Protein AF-A0A7G4RLN4-F1 (afdb_monomer_lite)

Foldseek 3Di:
DDDDPVNLLVVLLVLLVVADFDDDDPVVQVVQLVVVLVVQLVLLLCLLVVLVVVLVVVVLQVPPVPVVVVLVVVLVVVLVVLVVPDDQQDLVNLCVVCVPDDPVRSVVVSVVVVVVVVVVSV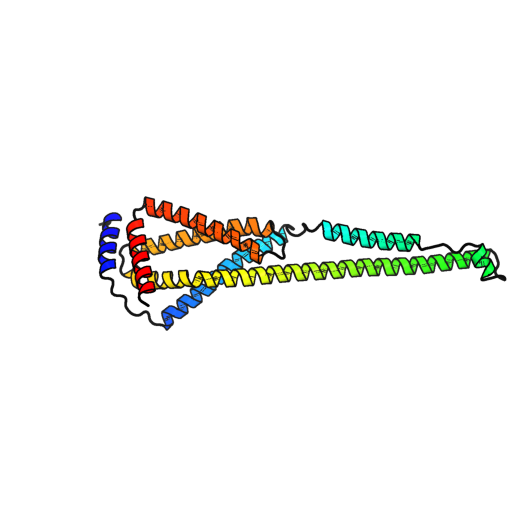VVSVVSVVVVVVVVVVVVVVLQVLLSVLSNVLSNVVSVVCSVVSSVLSSLLPRSLVSGPCSVVVNVVVVVLVVQLSVQLSVQSNVQCSVDHSNCSNVSSVVSNVRSVVVSVVVSVVVCVVSVCVVVVVSSVVVVVVVVVVD

Secondary structure (DSSP, 8-state):
----HHHHHHHHHHHHTT---PPPPHHHHHHHHHHHHHHHHHHHHHHHHHHHHHHHHTTTT---HHHHHHHHHHHHHHHHHHHHT-PPPPHHHHHHH-TT--HHHHHHHHHHHHHHHHHHHHHHHHHHHHHHHHHHHHHHHHHHHHHHHHHHHHHHHHHHHHHHHHHHHHHIIIIIGGG-TTHHHHHHHHHHHHHHHHHHHHHHHHHHGGGS-GGGHHHHHHHHHHHHHHHHHHHHHHHHHHHTTHHHHHHHHHHHHHHHHT-

Sequence (263 aa):
MKMDLKSALAIDLNNLKHLDLGIIPAGRYYTRLFLGWILLFLLILTIEAGAVFFADRFDYWDYAPHTDRWEKSNLERANREELARHSTSSFYSLEKQFPDASQEELKLIQESQERKWKRGFLKRKKEREFKYKMLRKEEHRLLGAKALLGVFFSSLLMSLFGLGFIKNYIIFKLQISPKLQTGTYLIKKTKWALTGFFLIFGMCAFLFIPLFEEDVVFFSTIPCLIIAAIATTLGVNMEISRIGVSVLSKAISNFFRKEIESS

Radius of gyration: 34.96 Å; chains: 1; bounding box: 86×35×105 Å

Structure (mmCIF, N/CA/C/O backbone):
data_AF-A0A7G4RLN4-F1
#
_entry.id   AF-A0A7G4RLN4-F1
#
loop_
_atom_site.group_PDB
_atom_site.id
_atom_site.type_symbol
_atom_site.label_atom_id
_atom_site.label_alt_id
_atom_site.label_comp_id
_atom_site.label_asym_id
_atom_site.label_entity_id
_atom_site.label_seq_id
_atom_site.pdbx_PDB_ins_code
_atom_site.Cartn_x
_atom_site.Cartn_y
_atom_site.Cartn_z
_atom_site.occupancy
_atom_site.B_iso_or_equiv
_atom_site.auth_seq_id
_atom_site.auth_comp_id
_atom_site.auth_asym_id
_atom_site.auth_atom_id
_atom_site.pdbx_PDB_model_num
ATOM 1 N N . MET A 1 1 ? -40.309 0.713 29.090 1.00 41.66 1 MET A N 1
ATOM 2 C CA . MET A 1 1 ? -39.788 1.978 29.653 1.00 41.66 1 MET A CA 1
ATOM 3 C C . MET A 1 1 ? -38.451 2.280 28.973 1.00 41.66 1 MET A C 1
ATOM 5 O O . MET A 1 1 ? -37.516 1.516 29.170 1.00 41.66 1 MET A O 1
ATOM 9 N N . LYS A 1 2 ? -38.371 3.272 28.070 1.00 48.34 2 LYS A N 1
ATOM 10 C CA . LYS A 1 2 ? -37.096 3.660 27.430 1.00 48.34 2 LYS A CA 1
ATOM 11 C C . LYS A 1 2 ? -36.325 4.525 28.422 1.00 48.34 2 LYS A C 1
ATOM 13 O O . LYS A 1 2 ? -36.762 5.628 28.724 1.00 48.34 2 LYS A O 1
ATOM 18 N N . MET A 1 3 ? -35.230 3.998 28.954 1.00 64.56 3 MET A N 1
ATOM 19 C CA . MET A 1 3 ? -34.335 4.765 29.814 1.00 64.56 3 MET A CA 1
ATOM 20 C C . MET A 1 3 ? -33.645 5.859 28.988 1.00 64.56 3 MET A C 1
ATOM 22 O O . MET A 1 3 ? -33.195 5.591 27.873 1.00 64.56 3 MET A O 1
ATOM 26 N N . ASP A 1 4 ? -33.592 7.082 29.516 1.00 81.50 4 ASP A N 1
ATOM 27 C CA . ASP A 1 4 ? -32.907 8.205 28.871 1.00 81.50 4 ASP A CA 1
ATOM 28 C C . ASP A 1 4 ? -31.386 7.961 28.835 1.00 81.50 4 ASP A C 1
ATOM 30 O O . ASP A 1 4 ? -30.797 7.472 29.803 1.00 81.50 4 ASP A O 1
ATOM 34 N N . LEU A 1 5 ? -30.736 8.309 27.720 1.00 71.75 5 LEU A N 1
ATOM 35 C CA . LEU A 1 5 ? -29.309 8.066 27.481 1.00 71.75 5 LEU A CA 1
ATOM 36 C C . LEU A 1 5 ? -28.440 8.727 28.559 1.00 71.75 5 LEU A C 1
ATOM 38 O O . LEU A 1 5 ? -27.442 8.155 28.992 1.00 71.75 5 LEU A O 1
ATOM 42 N N . LYS A 1 6 ? -28.849 9.905 29.040 1.00 71.75 6 LYS A N 1
ATOM 43 C CA . LYS A 1 6 ? -28.156 10.625 30.113 1.00 71.75 6 LYS A CA 1
ATOM 44 C C . LYS A 1 6 ? -28.210 9.865 31.444 1.00 71.75 6 LYS A C 1
ATOM 46 O O . LYS A 1 6 ? -27.212 9.811 32.158 1.00 71.75 6 LYS A O 1
ATOM 51 N N . SER A 1 7 ? -29.351 9.243 31.748 1.00 76.62 7 SER A N 1
ATOM 52 C CA . SER A 1 7 ? -29.528 8.399 32.935 1.00 76.62 7 SER A CA 1
ATOM 53 C C . SER A 1 7 ? -28.695 7.116 32.837 1.00 76.62 7 SER A C 1
ATOM 55 O O . SER A 1 7 ? -27.998 6.773 33.790 1.00 76.62 7 SER A O 1
ATOM 57 N N . ALA A 1 8 ? -28.664 6.478 31.661 1.00 74.75 8 ALA A N 1
ATOM 58 C CA . ALA A 1 8 ? -27.825 5.303 31.405 1.00 74.75 8 ALA A CA 1
ATOM 59 C C . ALA A 1 8 ? -26.327 5.604 31.575 1.00 74.75 8 ALA A C 1
ATOM 61 O O . ALA A 1 8 ? -25.611 4.842 32.218 1.00 74.75 8 ALA A O 1
ATOM 62 N N . LEU A 1 9 ? -25.863 6.752 31.067 1.00 72.69 9 LEU A N 1
ATOM 63 C CA . LEU A 1 9 ? -24.472 7.193 31.210 1.00 72.69 9 LEU A CA 1
ATOM 64 C C . LEU A 1 9 ? -24.080 7.463 32.672 1.00 72.69 9 LEU A C 1
ATOM 66 O O . LEU A 1 9 ? -22.958 7.149 33.064 1.00 72.69 9 LEU A O 1
ATOM 70 N N . ALA A 1 10 ? -24.980 8.030 33.482 1.00 73.81 10 ALA A N 1
ATOM 71 C CA . ALA A 1 10 ? -24.713 8.299 34.897 1.00 73.81 10 ALA A CA 1
ATOM 72 C C . ALA A 1 10 ? -24.597 7.006 35.725 1.00 73.81 10 ALA A C 1
ATOM 74 O O . ALA A 1 10 ? -23.707 6.895 36.569 1.00 73.81 10 ALA A O 1
ATOM 75 N N . ILE A 1 11 ? -25.458 6.020 35.448 1.00 78.12 11 ILE A N 1
ATOM 76 C CA . ILE A 1 11 ? -25.404 4.691 36.075 1.00 78.12 11 ILE A CA 1
ATOM 77 C C . ILE A 1 11 ? -24.110 3.972 35.677 1.00 78.12 11 ILE A C 1
ATOM 79 O O . ILE A 1 11 ? -23.395 3.464 36.541 1.00 78.12 11 ILE A O 1
ATOM 83 N N . ASP A 1 12 ? -23.756 4.004 34.393 1.00 75.75 12 ASP A N 1
ATOM 84 C CA . ASP A 1 12 ? -22.519 3.410 33.879 1.00 75.75 12 ASP A CA 1
ATOM 85 C C . ASP A 1 12 ? -21.259 4.051 34.486 1.00 75.75 12 ASP A C 1
ATOM 87 O O . ASP A 1 12 ? -20.312 3.342 34.830 1.00 75.75 12 ASP A O 1
ATOM 91 N N . LEU A 1 13 ? -21.250 5.374 34.693 1.00 70.88 13 LEU A N 1
ATOM 92 C CA . LEU A 1 13 ? -20.149 6.077 35.364 1.00 70.88 13 LEU A CA 1
ATOM 93 C C . LEU A 1 13 ? -19.974 5.616 36.820 1.00 70.88 13 LEU A C 1
ATOM 95 O O . LEU A 1 13 ? -18.847 5.517 37.304 1.00 70.88 13 LEU A O 1
ATOM 99 N N . ASN A 1 14 ? -21.077 5.341 37.521 1.00 74.69 14 ASN A N 1
ATOM 100 C CA . ASN A 1 14 ? -2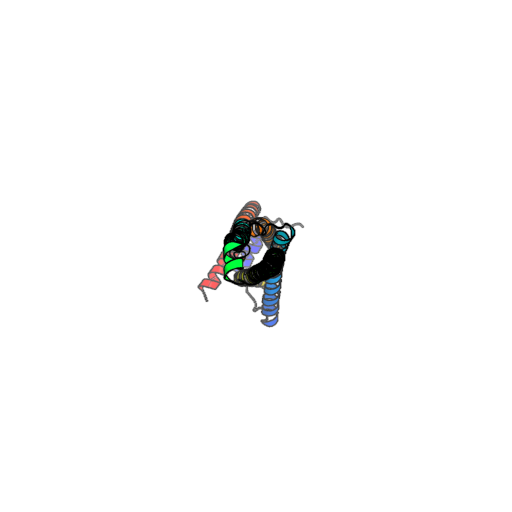1.031 4.840 38.891 1.00 74.69 14 ASN A CA 1
ATOM 101 C C . ASN A 1 14 ? -20.563 3.377 38.940 1.00 74.69 14 ASN A C 1
ATOM 103 O O . ASN A 1 14 ? -19.718 3.027 39.760 1.00 74.69 14 ASN A O 1
ATOM 107 N N . ASN A 1 15 ? -21.032 2.548 38.005 1.00 73.12 15 ASN A N 1
ATOM 108 C CA . ASN A 1 15 ? -20.627 1.146 37.892 1.00 73.12 15 ASN A CA 1
ATOM 109 C C . ASN A 1 15 ? -19.138 0.995 37.540 1.00 73.12 15 ASN A C 1
ATOM 111 O O . ASN A 1 15 ? -18.474 0.101 38.060 1.00 73.12 15 ASN A O 1
ATOM 115 N N . LEU A 1 16 ? -18.584 1.897 36.720 1.00 67.75 16 LEU A N 1
ATOM 116 C CA . LEU A 1 16 ? -17.153 1.922 36.391 1.00 67.75 16 LEU A CA 1
ATOM 117 C C . LEU A 1 16 ? -16.247 2.135 37.613 1.00 67.75 16 LEU A C 1
ATOM 119 O O . LEU A 1 16 ? -15.113 1.666 37.600 1.00 67.75 16 LEU A O 1
ATOM 123 N N . LYS A 1 17 ? -16.721 2.803 38.675 1.00 67.19 17 LYS A N 1
ATOM 124 C CA . LYS A 1 17 ? -15.932 3.017 39.904 1.00 67.19 17 LYS A CA 1
ATOM 125 C C . LYS A 1 17 ? -15.735 1.743 40.727 1.00 67.19 17 LYS A C 1
ATOM 127 O O . LYS A 1 17 ? -14.800 1.681 41.519 1.00 67.19 17 LYS A O 1
ATOM 132 N N . HIS A 1 18 ? -16.603 0.753 40.542 1.00 72.38 18 HIS A N 1
ATOM 133 C CA . HIS A 1 18 ? -16.623 -0.500 41.300 1.00 72.38 18 HIS A CA 1
ATOM 134 C C . HIS A 1 18 ? -16.436 -1.718 40.385 1.00 72.38 18 HIS A C 1
ATOM 136 O O . HIS A 1 18 ? -16.890 -2.818 40.695 1.00 72.38 18 HIS A O 1
ATOM 142 N N . LEU A 1 19 ? -15.819 -1.516 39.217 1.00 67.06 19 LEU A N 1
ATOM 143 C CA . LEU A 1 19 ? -15.719 -2.543 38.193 1.00 67.06 19 LEU A CA 1
ATOM 144 C C . LEU A 1 19 ? -14.691 -3.612 38.599 1.00 67.06 19 LEU A C 1
ATOM 146 O O . LEU A 1 19 ? -13.489 -3.399 38.487 1.00 67.06 19 LEU A O 1
ATOM 150 N N . ASP A 1 20 ? -15.170 -4.772 39.041 1.00 66.75 20 ASP A N 1
ATOM 151 C CA . ASP A 1 20 ? -14.319 -5.940 39.293 1.00 66.75 20 ASP A CA 1
ATOM 152 C C . ASP A 1 20 ? -13.983 -6.645 37.966 1.00 66.75 20 ASP A C 1
ATOM 154 O O . ASP A 1 20 ? -14.886 -7.060 37.234 1.00 66.75 20 ASP A O 1
ATOM 158 N N . LEU A 1 21 ? -12.713 -6.743 37.583 1.00 69.62 21 LEU A N 1
ATOM 159 C CA . LEU A 1 21 ? -12.295 -7.320 36.302 1.00 69.62 21 LEU A CA 1
ATOM 160 C C . LEU A 1 21 ? -11.907 -8.791 36.489 1.00 69.62 21 LEU A C 1
ATOM 162 O O . LEU A 1 21 ? -10.845 -9.113 37.004 1.00 69.62 21 LEU A O 1
ATOM 166 N N . GLY A 1 22 ? -12.753 -9.705 36.010 1.00 71.50 22 GLY A N 1
ATOM 167 C CA . GLY A 1 22 ? -12.432 -11.135 36.012 1.00 71.50 22 GLY A CA 1
ATOM 168 C C . GLY A 1 22 ? -11.364 -11.492 34.973 1.00 71.50 22 GLY A C 1
ATOM 169 O O . GLY A 1 22 ? -11.325 -10.894 33.901 1.00 71.50 22 GLY A O 1
ATOM 170 N N . ILE A 1 23 ? -10.532 -12.500 35.242 1.00 77.69 23 ILE A N 1
ATOM 171 C CA . ILE A 1 23 ? -9.462 -12.942 34.330 1.00 77.69 23 ILE A CA 1
ATOM 172 C C . ILE A 1 23 ? -10.060 -13.484 33.019 1.00 77.69 23 ILE A C 1
ATOM 174 O O . ILE A 1 23 ? -10.887 -14.399 33.026 1.00 77.69 23 ILE A O 1
ATOM 178 N N . ILE A 1 24 ? -9.632 -12.943 31.871 1.00 82.12 24 ILE A N 1
ATOM 179 C CA . ILE A 1 24 ? -10.027 -13.474 30.558 1.00 82.12 24 ILE A CA 1
ATOM 180 C C . ILE A 1 24 ? -9.261 -14.783 30.311 1.00 82.12 24 ILE A C 1
ATOM 182 O O . ILE A 1 24 ? -8.033 -14.780 30.387 1.00 82.12 24 ILE A O 1
ATOM 186 N N . PRO A 1 25 ? -9.931 -15.891 29.938 1.00 86.50 25 PRO A N 1
ATOM 187 C CA . PRO A 1 25 ? -9.241 -17.122 29.570 1.00 86.50 25 PRO A CA 1
ATOM 188 C C . PRO A 1 25 ? -8.234 -16.881 28.439 1.00 86.50 25 PRO A C 1
ATOM 190 O O . PRO A 1 25 ? -8.617 -16.417 27.358 1.00 86.50 25 PRO A O 1
ATOM 193 N N . ALA A 1 26 ? -6.968 -17.242 28.673 1.00 85.31 26 ALA A N 1
ATOM 194 C CA . ALA A 1 26 ? -5.849 -16.941 27.779 1.00 85.31 26 ALA A CA 1
ATOM 195 C C . ALA A 1 26 ? -6.115 -17.376 26.329 1.00 85.31 26 ALA A C 1
ATOM 197 O O . ALA A 1 26 ? -5.963 -16.575 25.409 1.00 85.31 26 ALA A O 1
ATOM 198 N N . GLY A 1 27 ? -6.617 -18.599 26.121 1.00 86.94 27 GLY A N 1
ATOM 199 C CA . GLY A 1 27 ? -6.942 -19.101 24.781 1.00 86.94 27 GLY A CA 1
ATOM 200 C C . GLY A 1 27 ? -7.928 -18.200 24.029 1.00 86.94 27 GLY A C 1
ATOM 201 O O . GLY A 1 27 ? -7.662 -17.787 22.905 1.00 86.94 27 GLY A O 1
ATOM 202 N N . ARG A 1 28 ? -9.035 -17.789 24.665 1.00 86.94 28 ARG A N 1
ATOM 203 C CA . ARG A 1 28 ? -10.025 -16.901 24.023 1.00 86.94 28 ARG A CA 1
ATOM 204 C C . ARG A 1 28 ? -9.467 -15.508 23.738 1.00 86.94 28 ARG A C 1
ATOM 206 O O . ARG A 1 28 ? -9.866 -14.897 22.746 1.00 86.94 28 ARG A O 1
ATOM 213 N N . TYR A 1 29 ? -8.595 -15.004 24.606 1.00 87.56 29 TYR A N 1
ATOM 214 C CA . TYR A 1 29 ? -7.959 -13.703 24.437 1.00 87.56 29 TYR A CA 1
ATOM 215 C C . TYR A 1 29 ? -6.980 -13.708 23.256 1.00 87.56 29 TYR A C 1
ATOM 217 O O . TYR A 1 29 ? -7.175 -12.946 22.307 1.00 87.56 29 TYR A O 1
ATOM 225 N N . TYR A 1 30 ? -5.992 -14.610 23.259 1.00 90.50 30 TYR A N 1
ATOM 226 C CA . TYR A 1 30 ? -4.958 -14.657 22.223 1.00 90.50 30 TYR A CA 1
ATOM 227 C C . TYR A 1 30 ? -5.517 -15.035 20.852 1.00 90.50 30 TYR A C 1
ATOM 229 O O . TYR A 1 30 ? -5.140 -14.409 19.864 1.00 90.50 30 TYR A O 1
ATOM 237 N N . THR A 1 31 ? -6.477 -15.964 20.770 1.00 92.75 31 THR A N 1
ATOM 238 C CA . THR A 1 31 ? -7.125 -16.291 19.489 1.00 92.75 31 THR A CA 1
ATOM 239 C C . THR A 1 31 ? -7.831 -15.074 18.891 1.00 92.75 31 THR A C 1
ATOM 241 O O . THR A 1 31 ? -7.718 -14.825 17.693 1.00 92.75 31 THR A O 1
ATOM 244 N N . ARG A 1 32 ? -8.539 -14.278 19.704 1.00 91.31 32 ARG A N 1
ATOM 245 C CA . ARG A 1 32 ? -9.216 -13.065 19.215 1.00 91.31 32 ARG A CA 1
ATOM 246 C C . ARG A 1 32 ? -8.239 -11.952 18.863 1.00 91.31 32 ARG A C 1
ATOM 248 O O . ARG A 1 32 ? -8.499 -11.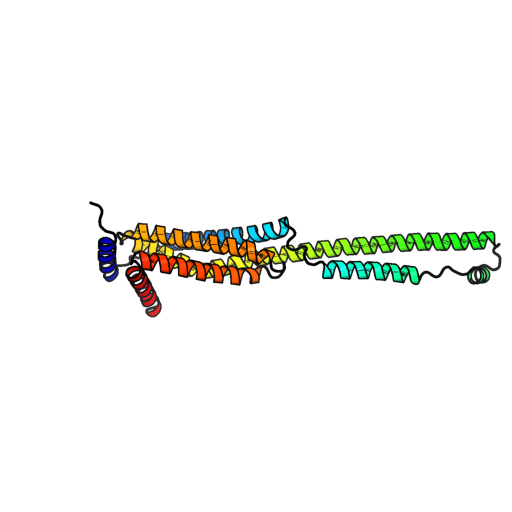230 17.906 1.00 91.31 32 ARG A O 1
ATOM 255 N N . LEU A 1 33 ? -7.151 -11.816 19.618 1.00 92.56 33 LEU A N 1
ATOM 256 C CA . LEU A 1 33 ? -6.102 -10.837 19.343 1.00 92.56 33 LEU A CA 1
ATOM 257 C C . LEU A 1 33 ? -5.419 -11.145 18.010 1.00 92.56 33 LEU A C 1
ATOM 259 O O . LEU A 1 33 ? -5.341 -10.271 17.153 1.00 92.56 33 LEU A O 1
ATOM 263 N N . PHE A 1 34 ? -5.018 -12.400 17.815 1.00 93.81 34 PHE A N 1
ATOM 264 C CA . PHE A 1 34 ? -4.385 -12.865 16.587 1.00 93.81 34 PHE A CA 1
ATOM 265 C C . PHE A 1 34 ? -5.316 -12.739 15.378 1.00 93.81 34 PHE A C 1
ATOM 267 O O . PHE A 1 34 ? -4.931 -12.165 14.364 1.00 93.81 34 PHE A O 1
ATOM 274 N N . LEU A 1 35 ? -6.570 -13.190 15.503 1.00 94.94 35 LEU A N 1
ATOM 275 C CA . LEU A 1 35 ? -7.554 -13.055 14.428 1.00 94.94 35 LEU A CA 1
ATOM 276 C C . LEU A 1 35 ? -7.839 -11.583 14.102 1.00 94.94 35 LEU A C 1
ATOM 278 O O . LEU A 1 35 ? -7.928 -11.218 12.935 1.00 94.94 35 LEU A O 1
ATOM 282 N N . GLY A 1 36 ? -7.964 -10.729 15.122 1.00 93.12 36 GLY A N 1
ATOM 283 C CA . GLY A 1 36 ? -8.154 -9.293 14.937 1.00 93.12 36 GLY A CA 1
ATOM 284 C C . GLY A 1 36 ? -6.971 -8.637 14.226 1.00 93.12 36 GLY A C 1
ATOM 285 O O . GLY A 1 36 ? -7.182 -7.801 13.352 1.00 93.12 36 GLY A O 1
ATOM 286 N N . TRP A 1 37 ? -5.746 -9.046 14.558 1.00 95.31 37 TRP A N 1
ATOM 287 C CA . TRP A 1 37 ? -4.534 -8.557 13.905 1.00 95.31 37 TRP A CA 1
ATOM 288 C C . TRP A 1 37 ? -4.445 -9.009 12.446 1.00 95.31 37 TRP A C 1
ATOM 290 O O . TRP A 1 37 ? -4.213 -8.168 11.585 1.00 95.31 37 TRP A O 1
ATOM 300 N N . ILE A 1 38 ? -4.725 -10.282 12.145 1.00 96.62 38 ILE A N 1
ATOM 301 C CA . ILE A 1 38 ? -4.772 -10.771 10.758 1.00 96.62 38 ILE A CA 1
ATOM 302 C C . ILE A 1 38 ? -5.819 -10.007 9.949 1.00 96.62 38 ILE A C 1
ATOM 304 O O . ILE A 1 38 ? -5.533 -9.575 8.839 1.00 96.62 38 ILE A O 1
ATOM 308 N N . LEU A 1 39 ? -7.025 -9.816 10.490 1.00 95.69 39 LEU A N 1
ATOM 309 C CA . LEU A 1 39 ? -8.075 -9.073 9.790 1.00 95.69 39 LEU A CA 1
ATOM 310 C C . LEU A 1 39 ? -7.674 -7.618 9.542 1.00 95.69 39 LEU A C 1
ATOM 312 O O . LEU A 1 39 ? -7.959 -7.087 8.473 1.00 95.69 39 LEU A O 1
ATOM 316 N N . LEU A 1 40 ? -7.003 -6.985 10.507 1.00 95.06 40 LEU A N 1
ATOM 317 C CA . LEU A 1 40 ? -6.476 -5.635 10.346 1.00 95.06 40 LEU A CA 1
ATOM 318 C C . LEU A 1 40 ? -5.398 -5.584 9.257 1.00 95.06 40 LEU A C 1
ATOM 320 O O . LEU A 1 40 ? -5.463 -4.727 8.381 1.00 95.06 40 LEU A O 1
ATOM 324 N N . PHE A 1 41 ? -4.438 -6.507 9.304 1.00 96.50 41 PHE A N 1
ATOM 325 C CA . PHE A 1 41 ? -3.377 -6.627 8.311 1.00 96.50 41 PHE A CA 1
ATOM 326 C C . PHE A 1 41 ? -3.952 -6.826 6.908 1.00 96.50 41 PHE A C 1
ATOM 328 O O . PHE A 1 41 ? -3.619 -6.067 6.006 1.00 96.50 41 PHE A O 1
ATOM 335 N N . LEU A 1 42 ? -4.869 -7.782 6.739 1.00 97.56 42 LEU A N 1
ATOM 336 C CA . LEU A 1 42 ? -5.517 -8.044 5.456 1.00 97.56 42 LEU A CA 1
ATOM 337 C C . LEU A 1 42 ? -6.316 -6.839 4.962 1.00 97.56 42 LEU A C 1
ATOM 339 O O . LEU A 1 42 ? -6.270 -6.539 3.777 1.00 97.56 42 LEU A O 1
ATOM 343 N N . LEU A 1 43 ? -7.021 -6.129 5.845 1.00 96.38 43 LEU A N 1
ATOM 344 C CA . LEU A 1 43 ? -7.774 -4.940 5.458 1.00 96.38 43 LEU A CA 1
ATOM 345 C C . LEU A 1 43 ? -6.850 -3.845 4.912 1.00 96.38 43 LEU A C 1
ATOM 347 O O . LEU A 1 43 ? -7.095 -3.339 3.819 1.00 96.38 43 LEU A O 1
ATOM 351 N N . ILE A 1 44 ? -5.781 -3.513 5.639 1.00 96.06 44 ILE A N 1
ATOM 352 C CA . ILE A 1 44 ? -4.802 -2.506 5.202 1.00 96.06 44 ILE A CA 1
ATOM 353 C C . ILE A 1 44 ? -4.151 -2.950 3.886 1.00 96.06 44 ILE A C 1
ATOM 355 O O . ILE A 1 44 ? -4.166 -2.193 2.917 1.00 96.06 44 ILE A O 1
ATOM 359 N N . LEU A 1 45 ? -3.727 -4.215 3.814 1.00 96.81 45 LEU A N 1
ATOM 360 C CA . LEU A 1 45 ? -3.134 -4.815 2.622 1.00 96.81 45 LEU A CA 1
ATOM 361 C C . LEU A 1 45 ? -4.057 -4.715 1.407 1.00 96.81 45 LEU A C 1
ATOM 363 O O . LEU A 1 45 ? -3.608 -4.348 0.328 1.00 96.81 45 LEU A O 1
ATOM 367 N N . THR A 1 46 ? -5.350 -5.005 1.565 1.00 97.00 46 THR A N 1
ATOM 368 C CA . THR A 1 46 ? -6.312 -4.909 0.457 1.00 97.00 46 THR A CA 1
ATOM 369 C C . THR A 1 46 ? -6.539 -3.476 -0.015 1.00 97.00 46 THR A C 1
ATOM 371 O O . THR A 1 46 ? -6.716 -3.263 -1.211 1.00 97.00 46 THR A O 1
ATOM 374 N N . ILE A 1 47 ? -6.517 -2.497 0.894 1.00 96.56 47 ILE A N 1
ATOM 375 C CA . ILE A 1 47 ? -6.667 -1.080 0.542 1.00 96.56 47 ILE A CA 1
ATOM 376 C C . ILE A 1 47 ? -5.437 -0.601 -0.233 1.00 96.56 47 ILE A C 1
ATOM 378 O O . ILE A 1 47 ? -5.582 -0.033 -1.313 1.00 96.56 47 ILE A O 1
ATOM 382 N N . GLU A 1 48 ? -4.239 -0.866 0.292 1.00 95.62 48 GLU A N 1
ATOM 383 C CA . GLU A 1 48 ? -2.975 -0.475 -0.338 1.00 95.62 48 GLU A CA 1
ATOM 384 C C . GLU A 1 48 ? -2.782 -1.181 -1.686 1.00 95.62 48 GLU A C 1
ATOM 386 O O . GLU A 1 48 ? -2.534 -0.523 -2.694 1.00 95.62 48 GLU A O 1
ATOM 391 N N . ALA A 1 49 ? -2.990 -2.500 -1.745 1.00 95.38 49 ALA A N 1
ATOM 392 C CA . ALA A 1 49 ? -2.911 -3.258 -2.993 1.00 95.38 49 ALA A CA 1
ATOM 393 C C . ALA A 1 49 ? -3.951 -2.787 -4.020 1.00 95.38 49 ALA A C 1
ATOM 395 O O . ALA A 1 49 ? -3.649 -2.722 -5.209 1.00 95.38 49 ALA A O 1
ATOM 396 N N . GLY A 1 50 ? -5.160 -2.427 -3.576 1.00 95.38 50 GLY A N 1
ATOM 397 C CA . GLY A 1 50 ? -6.191 -1.854 -4.438 1.00 95.38 50 GLY A CA 1
ATOM 398 C C . GLY A 1 50 ? -5.775 -0.511 -5.041 1.00 95.38 50 GLY A C 1
ATOM 399 O O . GLY A 1 50 ? -6.009 -0.284 -6.226 1.00 95.38 50 GLY A O 1
ATOM 400 N N . ALA A 1 51 ? -5.119 0.348 -4.259 1.00 94.31 51 ALA A N 1
ATOM 401 C CA . ALA A 1 51 ? -4.607 1.633 -4.727 1.00 94.31 51 ALA A CA 1
ATOM 402 C C . ALA A 1 51 ? -3.412 1.478 -5.686 1.00 94.31 51 ALA A C 1
ATOM 404 O O . ALA A 1 51 ? -3.361 2.163 -6.703 1.00 94.31 51 ALA A O 1
ATOM 405 N N . VAL A 1 52 ? -2.496 0.542 -5.414 1.00 92.38 52 VAL A N 1
ATOM 406 C CA . VAL A 1 52 ? -1.392 0.180 -6.324 1.00 92.38 52 VAL A CA 1
ATOM 407 C C . VAL A 1 52 ? -1.928 -0.376 -7.643 1.00 92.38 52 VAL A C 1
ATOM 409 O O . VAL A 1 52 ? -1.528 0.069 -8.713 1.00 92.38 52 VAL A O 1
ATOM 412 N N . PHE A 1 53 ? -2.886 -1.303 -7.581 1.00 92.38 53 PHE A N 1
ATOM 413 C CA . PHE A 1 53 ? -3.531 -1.849 -8.775 1.00 92.38 53 PHE A CA 1
ATOM 414 C C . PHE A 1 53 ? -4.271 -0.767 -9.570 1.00 92.38 53 PHE A C 1
ATOM 416 O O . PHE A 1 53 ? -4.266 -0.782 -10.797 1.00 92.38 53 PHE A O 1
ATOM 423 N N . PHE A 1 54 ? -4.899 0.189 -8.882 1.00 92.19 54 PHE A N 1
ATOM 424 C CA . PHE A 1 54 ? -5.503 1.353 -9.520 1.00 92.19 54 PHE A CA 1
ATOM 425 C C . PHE A 1 54 ? -4.447 2.236 -10.204 1.00 92.19 54 PHE A C 1
ATOM 427 O O . PHE A 1 54 ? -4.655 2.631 -11.347 1.00 92.19 54 PHE A O 1
ATOM 434 N N . ALA A 1 55 ? -3.312 2.504 -9.554 1.00 89.88 55 ALA A N 1
ATOM 435 C CA . ALA A 1 55 ? -2.219 3.284 -10.135 1.00 89.88 55 ALA A CA 1
ATOM 436 C C . ALA A 1 55 ? -1.684 2.648 -11.431 1.00 89.88 55 ALA A C 1
ATOM 438 O O . ALA A 1 55 ? -1.611 3.319 -12.461 1.00 89.88 55 ALA A O 1
ATOM 439 N N . ASP A 1 56 ? -1.406 1.342 -11.389 1.00 86.75 56 ASP A N 1
ATOM 440 C CA . ASP A 1 56 ? -0.945 0.543 -12.531 1.00 86.75 56 ASP A CA 1
ATOM 441 C C . ASP A 1 56 ? -1.984 0.513 -13.664 1.00 86.75 56 ASP A C 1
ATOM 443 O O . ASP A 1 56 ? -1.680 0.797 -14.817 1.00 86.75 56 ASP A O 1
ATOM 447 N N . ARG A 1 57 ? -3.261 0.268 -13.340 1.00 88.38 57 ARG A N 1
ATOM 448 C CA . ARG A 1 57 ? -4.332 0.139 -14.342 1.00 88.38 57 ARG A CA 1
ATOM 449 C C . ARG A 1 57 ? -4.574 1.408 -15.166 1.00 88.38 57 ARG A C 1
ATOM 451 O O . ARG A 1 57 ? -5.100 1.301 -16.280 1.00 88.38 57 ARG A O 1
ATOM 458 N N . PHE A 1 58 ? -4.290 2.571 -14.591 1.00 87.06 58 PHE A N 1
ATOM 459 C CA . PHE A 1 58 ? -4.476 3.883 -15.212 1.00 87.06 58 PHE A CA 1
ATOM 460 C C . PHE A 1 58 ? -3.152 4.515 -15.666 1.00 87.06 58 PHE A C 1
ATOM 462 O O . PHE A 1 58 ? -3.139 5.702 -15.989 1.00 87.06 58 PHE A O 1
ATOM 469 N N . ASP A 1 59 ? -2.067 3.733 -15.705 1.00 81.56 59 ASP A N 1
ATOM 470 C CA . ASP A 1 59 ? -0.742 4.155 -16.168 1.00 81.56 59 ASP A CA 1
ATOM 471 C C . ASP A 1 59 ? -0.201 5.392 -15.412 1.00 81.56 59 ASP A C 1
ATOM 473 O O . ASP A 1 59 ? 0.581 6.182 -15.945 1.00 81.56 59 ASP A O 1
ATOM 477 N N . TYR A 1 60 ? -0.586 5.572 -14.138 1.00 81.00 60 TYR A N 1
ATOM 478 C CA . TYR A 1 60 ? -0.130 6.707 -13.319 1.00 81.00 60 TYR A CA 1
ATOM 479 C C . TYR A 1 60 ? 1.381 6.672 -13.048 1.00 81.00 60 TYR A C 1
ATOM 481 O O . TYR A 1 60 ? 1.985 7.714 -12.807 1.00 81.00 60 TYR A O 1
ATOM 489 N N . TRP A 1 61 ? 2.006 5.497 -13.129 1.00 76.00 61 TRP A N 1
ATOM 490 C CA . TRP A 1 61 ? 3.453 5.327 -12.969 1.00 76.00 61 TRP A CA 1
ATOM 491 C C . TRP A 1 61 ? 4.231 5.258 -14.285 1.00 76.00 61 TRP A C 1
ATOM 493 O O . TRP A 1 61 ? 5.457 5.200 -14.261 1.00 76.00 61 TRP A O 1
ATOM 503 N N . ASP A 1 62 ? 3.565 5.407 -15.435 1.00 69.62 62 ASP A N 1
ATOM 504 C CA . ASP A 1 62 ? 4.239 5.586 -16.734 1.00 69.62 62 ASP A CA 1
ATOM 505 C C . ASP A 1 62 ? 4.846 7.012 -16.880 1.00 69.62 62 ASP A C 1
ATOM 507 O O . ASP A 1 62 ? 5.362 7.425 -17.920 1.00 69.62 62 ASP A O 1
ATOM 511 N N . TYR A 1 63 ? 4.826 7.788 -15.789 1.00 53.88 63 TYR A N 1
ATOM 512 C CA . TYR A 1 63 ? 5.366 9.140 -15.633 1.00 53.88 63 TYR A CA 1
ATOM 513 C C . TYR A 1 63 ? 6.898 9.217 -15.484 1.00 53.88 63 TYR A C 1
ATOM 515 O O . TYR A 1 63 ? 7.418 10.253 -15.063 1.00 53.88 63 TYR A O 1
ATOM 523 N N . ALA A 1 64 ? 7.657 8.218 -15.943 1.00 55.00 64 ALA A N 1
ATOM 524 C CA . ALA A 1 64 ? 9.110 8.325 -16.119 1.00 55.00 64 ALA A CA 1
ATOM 525 C C . ALA A 1 64 ? 9.524 8.691 -17.573 1.00 55.00 64 ALA A C 1
ATOM 527 O O . ALA A 1 64 ? 10.416 8.058 -18.137 1.00 55.00 64 ALA A O 1
ATOM 528 N N . PRO A 1 65 ? 8.970 9.735 -18.242 1.00 52.62 65 PRO A N 1
ATOM 529 C CA . PRO A 1 65 ? 9.288 10.021 -19.639 1.00 52.62 65 PRO A CA 1
ATOM 530 C C . PRO A 1 65 ? 10.712 10.558 -19.824 1.00 52.62 65 PRO A C 1
ATOM 532 O O . PRO A 1 65 ? 11.160 10.713 -20.959 1.00 52.62 65 PRO A O 1
ATOM 535 N N . HIS A 1 66 ? 11.419 10.909 -18.747 1.00 54.25 66 HIS A N 1
ATOM 536 C CA . HIS A 1 66 ? 12.751 11.502 -18.808 1.00 54.25 66 HIS A CA 1
ATOM 537 C C . HIS A 1 66 ? 13.845 10.438 -18.946 1.00 54.25 66 HIS A C 1
ATOM 539 O O . HIS A 1 66 ? 14.710 10.600 -19.808 1.00 54.25 66 HIS A O 1
ATOM 545 N N . THR A 1 67 ? 13.776 9.339 -18.189 1.00 60.44 67 THR A N 1
ATOM 546 C CA . THR A 1 67 ? 14.670 8.180 -18.356 1.00 60.44 67 THR A CA 1
ATOM 547 C C . THR A 1 67 ? 14.438 7.542 -19.720 1.00 60.44 67 THR A C 1
ATOM 549 O O . THR A 1 67 ? 15.372 7.383 -20.505 1.00 60.44 67 THR A O 1
ATOM 552 N N . ASP A 1 68 ? 13.173 7.346 -20.083 1.00 65.44 68 ASP A N 1
ATOM 553 C CA . ASP A 1 68 ? 12.779 6.718 -21.338 1.00 65.44 68 ASP A CA 1
ATOM 554 C C . ASP A 1 68 ? 13.203 7.529 -22.574 1.00 65.44 68 ASP A C 1
ATOM 556 O O . ASP A 1 68 ? 13.743 6.994 -23.551 1.00 65.44 68 ASP A O 1
ATOM 560 N N . ARG A 1 69 ? 13.026 8.856 -22.526 1.00 65.88 69 ARG A N 1
ATOM 561 C CA . ARG A 1 69 ? 13.492 9.764 -23.583 1.00 65.88 69 ARG A CA 1
ATOM 562 C C . ARG A 1 69 ? 15.014 9.823 -23.637 1.00 65.88 69 ARG A C 1
ATOM 564 O O . ARG A 1 69 ? 15.569 9.835 -24.736 1.00 65.88 69 ARG A O 1
ATOM 571 N N . TRP A 1 70 ? 15.690 9.867 -22.490 1.00 65.25 70 TRP A N 1
ATOM 572 C CA . TRP A 1 70 ? 17.147 9.954 -22.430 1.00 65.25 70 TRP A CA 1
ATOM 573 C C . TRP A 1 70 ? 17.807 8.681 -22.968 1.00 65.25 70 TRP A C 1
ATOM 575 O O . TRP A 1 70 ? 18.665 8.763 -23.850 1.00 65.25 70 TRP A O 1
ATOM 585 N N . GLU A 1 71 ? 17.350 7.504 -22.551 1.00 72.12 71 GLU A N 1
ATOM 586 C CA . GLU A 1 71 ? 17.888 6.227 -23.020 1.00 72.12 71 GLU A CA 1
ATOM 587 C C . GLU A 1 71 ? 17.620 5.991 -24.507 1.00 72.12 71 GLU A C 1
ATOM 589 O O . GLU A 1 71 ? 18.533 5.617 -25.254 1.00 72.12 71 GLU A O 1
ATOM 594 N N . LYS A 1 72 ? 16.406 6.301 -24.979 1.00 79.25 72 LYS A N 1
ATOM 595 C CA . LYS A 1 72 ? 16.085 6.255 -26.410 1.00 79.25 72 LYS A CA 1
ATOM 596 C C . LYS A 1 72 ? 16.949 7.234 -27.209 1.00 79.25 72 LYS A C 1
ATOM 598 O O . LYS A 1 72 ? 17.460 6.875 -28.271 1.00 79.25 72 LYS A O 1
ATOM 603 N N . SER A 1 73 ? 17.184 8.438 -26.683 1.00 80.75 73 SER A N 1
ATOM 604 C CA . SER A 1 73 ? 18.060 9.422 -27.329 1.00 80.75 73 SER A CA 1
ATOM 605 C C . SER A 1 73 ? 19.517 8.950 -27.400 1.00 80.75 73 SER A C 1
ATOM 607 O O . SER A 1 73 ? 20.179 9.160 -28.417 1.00 80.75 73 SER A O 1
ATOM 609 N N . ASN A 1 74 ? 20.007 8.248 -26.374 1.00 83.94 74 ASN A N 1
ATOM 610 C CA . ASN A 1 74 ? 21.350 7.671 -26.359 1.00 83.94 74 ASN A CA 1
ATOM 611 C C . ASN A 1 74 ? 21.485 6.522 -27.362 1.00 83.94 74 ASN A C 1
ATOM 613 O O . ASN A 1 74 ? 22.483 6.453 -28.082 1.00 83.94 74 ASN A O 1
ATOM 617 N N . LEU A 1 75 ? 20.470 5.660 -27.470 1.00 84.31 75 LEU A N 1
ATOM 618 C CA . LEU A 1 75 ? 20.405 4.609 -28.487 1.00 84.31 75 LEU A CA 1
ATOM 619 C C . LEU A 1 75 ? 20.461 5.204 -29.904 1.00 84.31 75 LEU A C 1
ATOM 621 O O . LEU A 1 75 ? 21.226 4.747 -30.758 1.00 84.31 75 LEU A O 1
ATOM 625 N N . GLU A 1 76 ? 19.678 6.254 -30.155 1.00 86.12 76 GLU A N 1
ATOM 626 C CA . GLU A 1 76 ? 19.684 6.978 -31.426 1.00 86.12 76 GLU A CA 1
ATOM 627 C C . GLU A 1 76 ? 21.011 7.695 -31.695 1.00 86.12 76 GLU A C 1
ATOM 629 O O . GLU A 1 76 ? 21.460 7.729 -32.843 1.00 86.12 76 GLU A O 1
ATOM 634 N N . ARG A 1 77 ? 21.658 8.252 -30.664 1.00 87.50 77 ARG A N 1
ATOM 635 C CA . ARG A 1 77 ? 22.988 8.866 -30.777 1.00 87.50 77 ARG A CA 1
ATOM 636 C C . ARG A 1 77 ? 24.035 7.823 -31.164 1.00 87.50 77 ARG A C 1
ATOM 638 O O . ARG A 1 77 ? 24.737 8.028 -32.146 1.00 87.50 77 ARG A O 1
ATOM 645 N N . ALA A 1 78 ? 24.068 6.674 -30.489 1.00 86.06 78 ALA A N 1
ATOM 646 C CA . ALA A 1 78 ? 24.987 5.582 -30.815 1.00 86.06 78 ALA A CA 1
ATOM 647 C C . ALA A 1 78 ? 24.790 5.065 -32.254 1.00 86.06 78 ALA A C 1
ATOM 649 O O . ALA A 1 78 ? 25.761 4.816 -32.968 1.00 86.06 78 ALA A O 1
ATOM 650 N N . ASN A 1 79 ? 23.534 4.956 -32.708 1.00 87.31 79 ASN A N 1
ATOM 651 C CA . ASN A 1 79 ? 23.221 4.599 -34.095 1.00 87.31 79 ASN A CA 1
ATOM 652 C C . ASN A 1 79 ? 23.723 5.659 -35.094 1.00 87.31 79 ASN A C 1
ATOM 654 O O . ASN A 1 79 ? 24.252 5.295 -36.144 1.00 87.31 79 ASN A O 1
ATOM 658 N N . ARG A 1 80 ? 23.569 6.952 -34.777 1.00 86.88 80 ARG A N 1
ATOM 659 C CA . ARG A 1 80 ? 24.054 8.065 -35.611 1.00 86.88 80 ARG A CA 1
ATOM 660 C C . ARG A 1 80 ? 25.573 8.127 -35.673 1.00 86.88 80 ARG A C 1
ATOM 662 O O . ARG A 1 80 ? 26.119 8.298 -36.754 1.00 86.88 80 ARG A O 1
ATOM 669 N N . GLU A 1 81 ? 26.254 7.954 -34.548 1.00 88.31 81 GLU A N 1
ATOM 670 C CA . GLU A 1 81 ? 27.715 7.939 -34.502 1.00 88.31 81 GLU A CA 1
ATOM 671 C C . GLU A 1 81 ? 28.298 6.774 -35.300 1.00 88.31 81 GLU A C 1
ATOM 673 O O . GLU A 1 81 ? 29.275 6.949 -36.019 1.00 88.31 81 GLU A O 1
ATOM 678 N N . GLU A 1 82 ? 27.702 5.585 -35.211 1.00 85.44 82 GLU A N 1
ATOM 679 C CA . GLU A 1 82 ? 28.154 4.437 -35.995 1.00 85.44 82 GLU A CA 1
ATOM 680 C C . GLU A 1 82 ? 27.924 4.642 -37.500 1.00 85.44 82 GLU A C 1
ATOM 682 O O . GLU A 1 82 ? 28.772 4.259 -38.305 1.00 85.44 82 GLU A O 1
ATOM 687 N N . LEU A 1 83 ? 26.814 5.288 -37.873 1.00 86.31 83 LEU A N 1
ATOM 688 C CA . LEU A 1 83 ? 26.553 5.700 -39.252 1.00 86.31 83 LEU A CA 1
ATOM 689 C C . LEU A 1 83 ? 27.565 6.759 -39.722 1.00 86.31 83 LEU A C 1
ATOM 691 O O . LEU A 1 83 ? 28.049 6.671 -40.842 1.00 86.31 83 LEU A O 1
ATOM 695 N N . ALA A 1 84 ? 27.929 7.717 -38.865 1.00 84.19 84 ALA A N 1
ATOM 696 C CA . ALA A 1 84 ? 28.912 8.757 -39.175 1.00 84.19 84 ALA A CA 1
ATOM 697 C C . ALA A 1 84 ? 30.350 8.216 -39.278 1.00 84.19 84 ALA A C 1
ATOM 699 O O . ALA A 1 84 ? 31.146 8.727 -40.059 1.00 84.19 84 ALA A O 1
ATOM 700 N N . ARG A 1 85 ? 30.690 7.165 -38.517 1.00 81.75 85 ARG A N 1
ATOM 701 C CA . ARG A 1 85 ? 31.989 6.471 -38.605 1.00 81.75 85 ARG A CA 1
ATOM 702 C C . ARG A 1 85 ? 32.112 5.588 -39.849 1.00 81.75 85 ARG A C 1
ATOM 704 O O . ARG A 1 85 ? 33.215 5.141 -40.160 1.00 81.75 85 ARG A O 1
ATOM 711 N N . HIS A 1 86 ? 31.012 5.309 -40.549 1.00 80.94 86 HIS A N 1
ATOM 712 C CA . HIS A 1 86 ? 31.065 4.599 -41.819 1.00 80.94 86 HIS A CA 1
ATOM 713 C C . HIS A 1 86 ? 31.600 5.519 -42.915 1.00 80.94 86 HIS A C 1
ATOM 715 O O . HIS A 1 86 ? 30.872 6.298 -43.524 1.00 80.94 86 HIS A O 1
ATOM 721 N N . SER A 1 87 ? 32.897 5.393 -43.163 1.00 69.81 87 SER A N 1
ATOM 722 C CA . SER A 1 87 ? 33.556 5.917 -44.351 1.00 69.81 87 SER A CA 1
ATOM 723 C C . SER A 1 87 ? 33.422 4.893 -45.474 1.00 69.81 87 SER A C 1
ATOM 725 O O . SER A 1 87 ? 33.854 3.747 -45.322 1.00 69.81 87 SER A O 1
ATOM 727 N N . THR A 1 88 ? 32.818 5.288 -46.593 1.00 69.50 88 THR A N 1
ATOM 728 C CA . THR A 1 88 ? 32.887 4.497 -47.823 1.00 69.50 88 THR A CA 1
ATOM 729 C C . THR A 1 88 ? 34.335 4.525 -48.309 1.00 69.50 88 THR A C 1
ATOM 731 O O . THR A 1 88 ? 34.901 5.603 -48.494 1.00 69.50 88 THR A O 1
ATOM 734 N N . SER A 1 89 ? 34.950 3.355 -48.490 1.00 69.69 89 SER A N 1
ATOM 735 C CA . SER A 1 89 ? 36.290 3.244 -49.071 1.00 69.69 89 SER A CA 1
ATOM 736 C C . SER A 1 89 ? 36.313 3.977 -50.414 1.00 69.69 89 SER A C 1
ATOM 738 O O . SER A 1 89 ? 35.480 3.731 -51.286 1.00 69.69 89 SER A O 1
ATOM 740 N N . SER A 1 90 ? 37.224 4.942 -50.567 1.00 71.94 90 SER A N 1
ATOM 741 C CA . SER A 1 90 ? 37.340 5.678 -51.825 1.00 71.94 90 SER A CA 1
ATOM 742 C C . SER A 1 90 ? 37.860 4.740 -52.913 1.00 71.94 90 SER A C 1
ATOM 744 O O . SER A 1 90 ? 38.676 3.861 -52.625 1.00 71.94 90 SER A O 1
ATOM 746 N N . PHE A 1 91 ? 37.440 4.941 -54.164 1.00 71.31 91 PHE A N 1
ATOM 747 C CA . PHE A 1 91 ? 37.946 4.161 -55.303 1.00 71.31 91 PHE A CA 1
ATOM 748 C C . PHE A 1 91 ? 39.480 4.124 -55.344 1.00 71.31 91 PHE A C 1
ATOM 750 O O . PHE A 1 91 ? 40.052 3.059 -55.520 1.00 71.31 91 PHE A O 1
ATOM 757 N N . TYR A 1 92 ? 40.136 5.245 -55.031 1.00 73.94 92 TYR A N 1
ATOM 758 C CA . TYR A 1 92 ? 41.594 5.341 -54.907 1.00 73.94 92 TYR A CA 1
ATOM 759 C C . TYR A 1 92 ? 42.190 4.380 -53.858 1.00 73.94 92 TYR A C 1
ATOM 761 O O . TYR A 1 92 ? 43.241 3.777 -54.067 1.00 73.94 92 TYR A O 1
ATOM 769 N N . SER A 1 93 ? 41.520 4.210 -52.712 1.00 77.75 93 SER A N 1
ATOM 770 C CA . SER A 1 93 ? 41.960 3.268 -51.673 1.00 77.75 93 SER A CA 1
ATOM 771 C C . SER A 1 93 ? 41.765 1.804 -52.078 1.00 77.75 93 SER A C 1
ATOM 773 O O . SER A 1 93 ? 42.589 0.965 -51.720 1.00 77.75 93 SER A O 1
ATOM 775 N N . LEU A 1 94 ? 40.714 1.510 -52.849 1.00 81.00 94 LEU A N 1
ATOM 776 C CA . LEU A 1 94 ? 40.432 0.172 -53.367 1.00 81.00 94 LEU A CA 1
ATOM 777 C C . LEU A 1 94 ? 41.382 -0.200 -54.512 1.00 81.00 94 LEU A C 1
ATOM 779 O O . LEU A 1 94 ? 41.895 -1.311 -54.520 1.00 81.00 94 LEU A O 1
ATOM 783 N N . GLU A 1 95 ? 41.685 0.738 -55.408 1.00 81.81 95 GLU A N 1
ATOM 784 C CA . GLU A 1 95 ? 42.650 0.580 -56.506 1.00 81.81 95 GLU A CA 1
ATOM 785 C C . GLU A 1 95 ? 44.060 0.282 -55.973 1.00 81.81 95 GLU A C 1
ATOM 787 O O . GLU A 1 95 ? 44.739 -0.622 -56.447 1.00 81.81 95 GLU A O 1
ATOM 792 N N . LYS A 1 96 ? 44.473 0.954 -54.889 1.00 84.62 96 LYS A N 1
ATOM 793 C CA . LYS A 1 96 ? 45.739 0.650 -54.203 1.00 84.62 96 LYS A CA 1
ATOM 794 C C . LYS A 1 96 ? 45.751 -0.734 -53.536 1.00 84.62 96 LYS A C 1
ATOM 796 O O . LYS A 1 96 ? 46.817 -1.321 -53.367 1.00 84.62 96 LYS A O 1
ATOM 801 N N . GLN A 1 97 ? 44.593 -1.225 -53.097 1.00 85.50 97 GLN A N 1
ATOM 802 C CA . GLN A 1 97 ? 44.460 -2.502 -52.389 1.00 85.50 97 GLN A CA 1
ATOM 803 C C . GLN A 1 97 ? 44.297 -3.694 -53.348 1.00 85.50 97 GLN A C 1
ATOM 805 O O . GLN A 1 97 ? 44.662 -4.813 -52.991 1.00 85.50 97 GLN A O 1
ATOM 810 N N . PHE A 1 98 ? 43.790 -3.445 -54.557 1.00 85.44 98 PHE A N 1
ATOM 811 C CA . PHE A 1 98 ? 43.570 -4.421 -55.621 1.00 85.44 98 PHE A CA 1
ATOM 812 C C . PHE A 1 98 ? 44.091 -3.852 -56.957 1.00 85.44 98 PHE A C 1
ATOM 814 O O . PHE A 1 98 ? 43.288 -3.447 -57.796 1.00 85.44 98 PHE A O 1
ATOM 821 N N . PRO A 1 99 ? 45.423 -3.793 -57.157 1.00 82.56 99 PRO A N 1
ATOM 822 C CA . PRO A 1 99 ? 46.032 -3.121 -58.311 1.00 82.56 99 PRO A CA 1
ATOM 823 C C . PRO A 1 99 ? 45.720 -3.788 -59.659 1.00 82.56 99 PRO A C 1
ATOM 825 O O . PRO A 1 99 ? 45.766 -3.123 -60.687 1.00 82.56 99 PRO A O 1
ATOM 828 N N . ASP A 1 100 ? 45.374 -5.079 -59.651 1.00 87.19 100 ASP A N 1
ATOM 829 C CA . ASP A 1 100 ? 45.078 -5.865 -60.857 1.00 87.19 100 ASP A CA 1
ATOM 830 C C . ASP A 1 100 ? 43.572 -5.928 -61.189 1.00 87.19 100 ASP A C 1
ATOM 832 O O . ASP A 1 100 ? 43.180 -6.585 -62.152 1.00 87.19 100 ASP A O 1
ATOM 836 N N . ALA A 1 101 ? 42.713 -5.285 -60.387 1.00 81.88 101 ALA A N 1
ATOM 837 C CA . ALA A 1 101 ? 41.262 -5.338 -60.557 1.00 81.88 101 ALA A CA 1
ATOM 838 C C . ALA A 1 101 ? 40.761 -4.286 -61.560 1.00 81.88 101 ALA A C 1
ATOM 840 O O . ALA A 1 101 ? 41.129 -3.111 -61.510 1.00 81.88 101 ALA A O 1
ATOM 841 N N . SER A 1 102 ? 39.853 -4.693 -62.444 1.00 87.88 102 SER A N 1
ATOM 842 C CA . SER A 1 102 ? 39.154 -3.790 -63.364 1.00 87.88 102 SER A CA 1
ATOM 843 C C . SER A 1 102 ? 38.225 -2.814 -62.624 1.00 87.88 102 SER A C 1
ATOM 845 O O . SER A 1 102 ? 37.795 -3.056 -61.495 1.00 87.88 102 SER A O 1
ATOM 847 N N . GLN A 1 103 ? 37.840 -1.706 -63.270 1.00 84.44 103 GLN A N 1
ATOM 848 C CA . GLN A 1 103 ? 36.908 -0.742 -62.663 1.00 84.44 103 GLN A CA 1
ATOM 849 C C . GLN A 1 103 ? 35.550 -1.362 -62.290 1.00 84.44 103 GLN A C 1
ATOM 851 O O . GLN A 1 103 ? 34.953 -0.981 -61.279 1.00 84.44 103 GLN A O 1
ATOM 856 N N . GLU A 1 104 ? 35.067 -2.330 -63.074 1.00 87.50 104 GLU A N 1
ATOM 857 C CA . GLU A 1 104 ? 33.839 -3.065 -62.758 1.00 87.50 104 GLU A CA 1
ATOM 858 C C . GLU A 1 104 ? 34.013 -3.947 -61.515 1.00 87.50 104 GLU A C 1
ATOM 860 O O . GLU A 1 104 ? 33.143 -3.958 -60.640 1.00 87.50 104 GLU A O 1
ATOM 865 N N . GLU A 1 105 ? 35.158 -4.618 -61.373 1.00 86.56 105 GLU A N 1
ATOM 866 C CA . GLU A 1 105 ? 35.482 -5.418 -60.187 1.00 86.56 105 GLU A CA 1
ATOM 867 C C . GLU A 1 105 ? 35.633 -4.551 -58.934 1.00 86.56 105 GLU A C 1
ATOM 869 O O . GLU A 1 105 ? 35.087 -4.898 -57.885 1.00 86.56 105 GLU A O 1
ATOM 874 N N . LEU A 1 106 ? 36.278 -3.384 -59.031 1.00 85.69 106 LEU A N 1
ATOM 875 C CA . LEU A 1 106 ? 36.386 -2.430 -57.920 1.00 85.69 106 LEU A CA 1
ATOM 876 C C . LEU A 1 106 ? 35.006 -1.940 -57.455 1.00 85.69 106 LEU A C 1
ATOM 878 O O . LEU A 1 106 ? 34.747 -1.866 -56.249 1.00 85.69 106 LEU A O 1
ATOM 882 N N . LYS A 1 107 ? 34.086 -1.680 -58.394 1.00 87.88 107 LYS A N 1
ATOM 883 C CA . LYS A 1 107 ? 32.696 -1.313 -58.084 1.00 87.88 107 LYS A CA 1
ATOM 884 C C . LYS A 1 107 ? 31.950 -2.455 -57.388 1.00 87.88 107 LYS A C 1
ATOM 886 O O . LYS A 1 107 ? 31.278 -2.226 -56.380 1.00 87.88 107 LYS A O 1
ATOM 891 N N . LEU A 1 108 ? 32.105 -3.691 -57.869 1.00 89.50 108 LEU A N 1
ATOM 892 C CA . LEU A 1 108 ? 31.524 -4.878 -57.231 1.00 89.50 108 LEU A CA 1
ATOM 893 C C . LEU A 1 108 ? 32.078 -5.094 -55.814 1.00 89.50 108 LEU A C 1
ATOM 895 O O . LEU A 1 108 ? 31.317 -5.410 -54.892 1.00 89.50 108 LEU A O 1
ATOM 899 N N . ILE A 1 109 ? 33.381 -4.877 -55.610 1.00 86.69 109 ILE A N 1
ATOM 900 C CA . ILE A 1 109 ? 34.033 -4.966 -54.299 1.00 86.69 109 ILE A CA 1
ATOM 901 C C . ILE A 1 109 ? 33.464 -3.907 -53.351 1.00 86.69 109 ILE A C 1
ATOM 903 O O . ILE A 1 109 ? 33.050 -4.263 -52.243 1.00 86.69 109 ILE A O 1
ATOM 907 N N . GLN A 1 110 ? 33.360 -2.647 -53.780 1.00 86.69 110 GLN A N 1
ATOM 908 C CA . GLN A 1 110 ? 32.775 -1.568 -52.979 1.00 86.69 110 GLN A CA 1
ATOM 909 C C . GLN A 1 110 ? 31.325 -1.881 -52.577 1.00 86.69 110 GLN A C 1
ATOM 911 O O . GLN A 1 110 ? 30.974 -1.819 -51.395 1.00 86.69 110 GLN A O 1
ATOM 916 N N . GLU A 1 111 ? 30.488 -2.303 -53.529 1.00 88.75 111 GLU A N 1
ATOM 917 C CA . GLU A 1 111 ? 29.106 -2.695 -53.244 1.00 88.75 111 GLU A CA 1
ATOM 918 C C . GLU A 1 111 ? 29.028 -3.878 -52.271 1.00 88.75 111 GLU A C 1
ATOM 920 O O . GLU A 1 111 ? 28.156 -3.922 -51.396 1.00 88.75 111 GLU A O 1
ATOM 925 N N . SER A 1 112 ? 29.928 -4.856 -52.396 1.00 88.06 112 SER A N 1
ATOM 926 C CA . SER A 1 112 ? 29.977 -6.005 -51.490 1.00 88.06 112 SER A CA 1
ATOM 927 C C . SER A 1 112 ? 30.350 -5.590 -50.059 1.00 88.06 112 SER A C 1
ATOM 929 O O . SER A 1 112 ? 29.725 -6.068 -49.101 1.00 88.06 112 SER A O 1
ATOM 931 N N . GLN A 1 113 ? 31.300 -4.655 -49.909 1.00 87.25 113 GLN A N 1
ATOM 932 C CA . GLN A 1 113 ? 31.710 -4.081 -48.627 1.00 87.25 113 GLN A CA 1
ATOM 933 C C . GLN A 1 113 ? 30.556 -3.297 -47.994 1.00 87.25 113 GLN A C 1
ATOM 935 O O . GLN A 1 113 ? 30.229 -3.539 -46.828 1.00 87.25 113 GLN A O 1
ATOM 940 N N . GLU A 1 114 ? 29.851 -2.469 -48.770 1.00 87.50 114 GLU A N 1
ATOM 941 C CA . GLU A 1 114 ? 28.656 -1.764 -48.302 1.00 87.50 114 GLU A CA 1
ATOM 942 C C . GLU A 1 114 ? 27.548 -2.724 -47.864 1.00 87.50 114 GLU A C 1
ATOM 944 O O . GLU A 1 114 ? 26.952 -2.551 -46.799 1.00 87.50 114 GLU A O 1
ATOM 949 N N . ARG A 1 115 ? 27.255 -3.765 -48.657 1.00 88.50 115 ARG A N 1
ATOM 950 C CA . ARG A 1 115 ? 26.237 -4.768 -48.305 1.00 88.50 115 ARG A CA 1
ATOM 951 C C . ARG A 1 115 ? 26.612 -5.518 -47.029 1.00 88.50 115 ARG A C 1
ATOM 953 O O . ARG A 1 115 ? 25.730 -5.862 -46.237 1.00 88.50 115 ARG A O 1
ATOM 960 N N . LYS A 1 116 ? 27.899 -5.812 -46.822 1.00 89.75 116 LYS A N 1
ATOM 961 C CA . LYS A 1 116 ? 28.399 -6.465 -45.602 1.00 89.75 116 LYS A CA 1
ATOM 962 C C . LYS A 1 116 ? 28.283 -5.529 -44.398 1.00 89.75 116 LYS A C 1
ATOM 964 O O . LYS A 1 116 ? 27.784 -5.956 -43.354 1.00 89.75 116 LYS A O 1
ATOM 969 N N . TRP A 1 117 ? 28.653 -4.259 -44.557 1.00 89.19 117 TRP A N 1
ATOM 970 C CA . TRP A 1 117 ? 28.514 -3.252 -43.509 1.00 89.19 117 TRP A CA 1
ATOM 971 C C . TRP A 1 117 ? 27.044 -3.008 -43.142 1.00 89.19 117 TRP A C 1
ATOM 973 O O . TRP A 1 117 ? 26.699 -3.135 -41.968 1.00 89.19 117 TRP A O 1
ATOM 983 N N . LYS A 1 118 ? 26.156 -2.784 -44.124 1.00 89.69 118 LYS A N 1
ATOM 984 C CA . LYS A 1 118 ? 24.706 -2.582 -43.919 1.00 89.69 118 LYS A CA 1
ATOM 985 C C . LYS A 1 118 ? 24.081 -3.745 -43.144 1.00 89.69 118 LYS A C 1
ATOM 987 O O . LYS A 1 118 ? 23.319 -3.521 -42.203 1.00 89.69 118 LYS A O 1
ATOM 992 N N . ARG A 1 119 ? 24.442 -4.990 -43.484 1.00 92.62 119 ARG A N 1
ATOM 993 C CA . ARG A 1 119 ? 24.001 -6.187 -42.742 1.00 92.62 119 ARG A CA 1
ATOM 994 C C . ARG A 1 119 ? 24.507 -6.193 -41.297 1.00 92.62 119 ARG A C 1
ATOM 996 O O . ARG A 1 119 ? 23.724 -6.456 -40.386 1.00 92.62 119 ARG A O 1
ATOM 1003 N N . GLY A 1 120 ? 25.784 -5.874 -41.078 1.00 91.75 120 GLY A N 1
ATOM 1004 C CA . GLY A 1 120 ? 26.374 -5.780 -39.738 1.00 91.75 120 GLY A CA 1
ATOM 1005 C C . GLY A 1 120 ? 25.749 -4.675 -38.880 1.00 91.75 120 GLY A C 1
ATOM 1006 O O . GLY A 1 120 ? 25.416 -4.916 -37.721 1.00 91.75 120 GLY A O 1
ATOM 1007 N N . PHE A 1 121 ? 25.529 -3.495 -39.462 1.00 90.19 121 PHE A N 1
ATOM 1008 C CA . PHE A 1 121 ? 24.864 -2.366 -38.815 1.00 90.19 121 PHE A CA 1
ATOM 1009 C C . PHE A 1 121 ? 23.429 -2.718 -38.419 1.00 90.19 121 PHE A C 1
ATOM 1011 O O . PHE A 1 121 ? 23.039 -2.515 -37.272 1.00 90.19 121 PHE A O 1
ATOM 1018 N N . LEU A 1 122 ? 22.653 -3.316 -39.331 1.00 92.19 122 LEU A N 1
ATOM 1019 C CA . LEU A 1 122 ? 21.275 -3.717 -39.043 1.00 92.19 122 LEU A CA 1
ATOM 1020 C C . LEU A 1 122 ? 21.211 -4.765 -37.924 1.00 92.19 122 LEU A C 1
ATOM 1022 O O . LEU A 1 122 ? 20.334 -4.685 -37.065 1.00 92.19 122 LEU A O 1
ATOM 1026 N N . LYS A 1 123 ? 22.150 -5.720 -37.909 1.00 93.75 123 LYS A N 1
ATOM 1027 C CA . LYS A 1 123 ? 22.263 -6.716 -36.837 1.00 93.75 123 LYS A CA 1
ATOM 1028 C C . LYS A 1 123 ? 22.517 -6.045 -35.482 1.00 93.75 123 LYS A C 1
ATOM 1030 O O . LYS A 1 123 ? 21.740 -6.260 -34.558 1.00 93.75 123 LYS A O 1
ATOM 1035 N N . ARG A 1 124 ? 23.525 -5.170 -35.384 1.00 89.12 124 ARG A N 1
ATOM 1036 C CA . ARG A 1 124 ? 23.853 -4.451 -34.137 1.00 89.12 124 ARG A CA 1
ATOM 1037 C C . ARG A 1 124 ? 22.745 -3.502 -33.688 1.00 89.12 124 ARG A C 1
ATOM 1039 O O . ARG A 1 124 ? 22.453 -3.422 -32.500 1.00 89.12 124 ARG A O 1
ATOM 1046 N N . LYS A 1 125 ? 22.085 -2.815 -34.625 1.00 90.25 125 LYS A N 1
ATOM 1047 C CA . LYS A 1 125 ? 20.916 -1.976 -34.332 1.00 90.25 125 LYS A CA 1
ATOM 1048 C C . LYS A 1 125 ? 19.801 -2.801 -33.680 1.00 90.25 125 LYS A C 1
ATOM 1050 O O . LYS A 1 125 ? 19.299 -2.404 -32.633 1.00 90.25 125 LYS A O 1
ATOM 1055 N N . LYS A 1 126 ? 19.474 -3.970 -34.245 1.00 91.19 126 LYS A N 1
ATOM 1056 C CA . LYS A 1 126 ? 18.486 -4.896 -33.666 1.00 91.19 126 LYS A CA 1
ATOM 1057 C C . LYS A 1 126 ? 18.916 -5.427 -32.299 1.00 91.19 126 LYS A C 1
ATOM 1059 O O . LYS A 1 126 ? 18.090 -5.486 -31.398 1.00 91.19 126 LYS A O 1
ATOM 1064 N N . GLU A 1 127 ? 20.188 -5.782 -32.124 1.00 90.81 127 GLU A N 1
ATOM 1065 C CA . GLU A 1 127 ? 20.728 -6.223 -30.828 1.00 90.81 127 GLU A CA 1
ATOM 1066 C C . GLU A 1 127 ? 20.598 -5.130 -29.757 1.00 90.81 127 GLU A C 1
ATOM 1068 O O . GLU A 1 127 ? 20.175 -5.419 -28.640 1.00 90.81 127 GLU A O 1
ATOM 1073 N N . ARG A 1 128 ? 20.892 -3.868 -30.099 1.00 86.12 128 ARG A N 1
ATOM 1074 C CA . ARG A 1 128 ? 20.714 -2.724 -29.192 1.00 86.12 128 ARG A CA 1
ATOM 1075 C C . ARG A 1 128 ? 19.246 -2.498 -28.829 1.00 86.12 128 ARG A C 1
ATOM 1077 O O . ARG A 1 128 ? 18.936 -2.352 -27.652 1.00 86.12 128 ARG A O 1
ATOM 1084 N N . GLU A 1 129 ? 18.348 -2.510 -29.813 1.00 87.62 129 GLU A N 1
ATOM 1085 C CA . GLU A 1 129 ? 16.901 -2.384 -29.580 1.00 87.62 129 GLU A CA 1
ATOM 1086 C C . GLU A 1 129 ? 16.356 -3.531 -28.718 1.00 87.62 129 GLU A C 1
ATOM 1088 O O . GLU A 1 129 ? 15.522 -3.315 -27.840 1.00 87.62 129 GLU A O 1
ATOM 1093 N N . PHE A 1 130 ? 16.838 -4.753 -28.942 1.00 89.25 130 PHE A N 1
ATOM 1094 C CA . PHE A 1 130 ? 16.463 -5.913 -28.143 1.00 89.25 130 PHE A CA 1
ATOM 1095 C C . PHE A 1 130 ? 16.973 -5.799 -26.704 1.00 89.25 130 PHE A C 1
ATOM 1097 O O . PHE A 1 130 ? 16.201 -5.996 -25.767 1.00 89.25 130 PHE A O 1
ATOM 1104 N N . LYS A 1 131 ? 18.246 -5.424 -26.523 1.00 87.56 131 LYS A N 1
ATOM 1105 C CA . LYS A 1 131 ? 18.847 -5.199 -25.203 1.00 87.56 131 LYS A CA 1
ATOM 1106 C C . LYS A 1 131 ? 18.102 -4.112 -24.429 1.00 87.56 131 LYS A C 1
ATOM 1108 O O . LYS A 1 131 ? 17.835 -4.292 -23.249 1.00 87.56 131 LYS A O 1
ATOM 1113 N N . TYR A 1 132 ? 17.712 -3.033 -25.104 1.00 83.19 132 TYR A N 1
ATOM 1114 C CA . TYR A 1 132 ? 16.897 -1.968 -24.525 1.00 83.19 132 TYR A CA 1
ATOM 1115 C C . TYR A 1 132 ? 15.541 -2.481 -24.021 1.00 83.19 132 TYR A C 1
ATOM 1117 O O . TYR A 1 132 ? 15.196 -2.298 -22.858 1.00 83.19 132 TYR A O 1
ATOM 1125 N N . LYS A 1 133 ? 14.797 -3.202 -24.872 1.00 84.81 133 LYS A N 1
ATOM 1126 C CA . LYS A 1 133 ? 13.502 -3.790 -24.490 1.00 84.81 133 LYS A CA 1
ATOM 1127 C C . LYS A 1 133 ? 13.624 -4.783 -23.330 1.00 84.81 133 LYS A C 1
ATOM 1129 O O . LYS A 1 133 ? 12.718 -4.857 -22.505 1.00 84.81 133 LYS A O 1
ATOM 1134 N N . MET A 1 134 ? 14.716 -5.548 -23.284 1.00 86.19 134 MET A N 1
ATOM 1135 C CA . MET A 1 134 ? 15.025 -6.462 -22.180 1.00 86.19 134 MET A CA 1
ATOM 1136 C C . MET A 1 134 ? 15.246 -5.704 -20.867 1.00 86.19 134 MET A C 1
ATOM 1138 O O . MET A 1 134 ? 14.553 -5.997 -19.897 1.00 86.19 134 MET A O 1
ATOM 1142 N N . LEU A 1 135 ? 16.147 -4.714 -20.857 1.00 83.25 135 LEU A N 1
ATOM 1143 C CA . LEU A 1 135 ? 16.475 -3.925 -19.663 1.00 83.25 135 LEU A CA 1
ATOM 1144 C C . LEU A 1 135 ? 15.247 -3.208 -19.101 1.00 83.25 135 LEU A C 1
ATOM 1146 O O . LEU A 1 135 ? 14.970 -3.319 -17.913 1.00 83.25 135 LEU A O 1
ATOM 1150 N N . ARG A 1 136 ? 14.444 -2.578 -19.965 1.00 80.56 136 ARG A N 1
ATOM 1151 C CA . ARG A 1 136 ? 13.219 -1.895 -19.535 1.00 80.56 136 ARG A CA 1
ATOM 1152 C C . ARG A 1 136 ? 12.222 -2.860 -18.882 1.00 80.56 136 ARG A C 1
ATOM 1154 O O . ARG A 1 136 ? 11.621 -2.564 -17.856 1.00 80.56 136 ARG A O 1
ATOM 1161 N N . LYS A 1 137 ? 12.048 -4.057 -19.453 1.00 82.88 137 LYS A N 1
ATOM 1162 C CA . LYS A 1 137 ? 11.162 -5.079 -18.874 1.00 82.88 137 LYS A CA 1
ATOM 1163 C C . LYS A 1 137 ? 11.666 -5.573 -17.516 1.00 82.88 137 LYS A C 1
ATOM 1165 O O . LYS A 1 137 ? 10.857 -5.926 -16.661 1.00 82.88 137 LYS A O 1
ATOM 1170 N N . GLU A 1 138 ? 12.979 -5.654 -17.339 1.00 85.69 138 GLU A N 1
ATOM 1171 C CA . GLU A 1 138 ? 13.604 -6.013 -16.068 1.00 85.69 138 GLU A CA 1
ATOM 1172 C C . GLU A 1 138 ? 13.427 -4.904 -15.021 1.00 85.69 138 GLU A C 1
ATOM 1174 O O . GLU A 1 138 ? 13.059 -5.200 -13.886 1.00 85.69 138 GLU A O 1
ATOM 1179 N N . GLU A 1 139 ? 13.565 -3.641 -15.421 1.00 82.88 139 GLU A N 1
ATOM 1180 C CA . GLU A 1 139 ? 13.335 -2.474 -14.568 1.00 82.88 139 GLU A CA 1
ATOM 1181 C C . GLU A 1 139 ? 11.882 -2.382 -14.084 1.00 82.88 139 GLU A C 1
ATOM 1183 O O . GLU A 1 139 ? 11.657 -2.334 -12.877 1.00 82.88 139 GLU A O 1
ATOM 1188 N N . HIS A 1 140 ? 10.889 -2.483 -14.976 1.00 81.38 140 HIS A N 1
ATOM 1189 C CA . HIS A 1 140 ? 9.475 -2.504 -14.568 1.00 81.38 140 HIS A CA 1
ATOM 1190 C C . HIS A 1 140 ? 9.159 -3.664 -13.615 1.00 81.38 140 HIS A C 1
ATOM 1192 O O . HIS A 1 140 ? 8.378 -3.519 -12.680 1.00 81.38 140 HIS A O 1
ATOM 1198 N N . ARG A 1 141 ? 9.782 -4.835 -13.811 1.00 83.69 141 ARG A N 1
ATOM 1199 C CA . ARG A 1 141 ? 9.627 -5.963 -12.877 1.00 83.69 141 ARG A CA 1
ATOM 1200 C C . ARG A 1 141 ? 10.227 -5.661 -11.510 1.00 83.69 141 ARG A C 1
ATOM 1202 O O . ARG A 1 141 ? 9.661 -6.078 -10.502 1.00 83.69 141 ARG A O 1
ATOM 1209 N N . LEU A 1 142 ? 11.371 -4.983 -11.476 1.00 87.12 142 LEU A N 1
ATOM 1210 C CA . LEU A 1 142 ? 12.028 -4.587 -10.238 1.00 87.12 142 LEU A CA 1
ATOM 1211 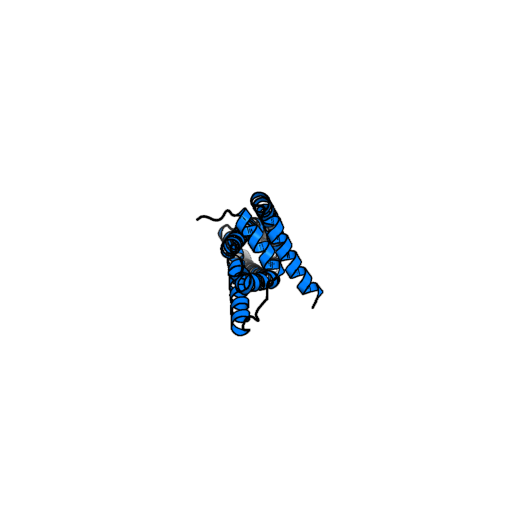C C . LEU A 1 142 ? 11.195 -3.548 -9.481 1.00 87.12 142 LEU A C 1
ATOM 1213 O O . LEU A 1 142 ? 11.029 -3.687 -8.270 1.00 87.12 142 LEU A O 1
ATOM 1217 N N . LEU A 1 143 ? 10.667 -2.542 -10.179 1.00 84.88 143 LEU A N 1
ATOM 1218 C CA . LEU A 1 143 ? 9.797 -1.522 -9.596 1.00 84.88 143 LEU A CA 1
ATOM 1219 C C . LEU A 1 143 ? 8.504 -2.148 -9.052 1.00 84.88 143 LEU A C 1
ATOM 1221 O O . LEU A 1 143 ? 8.221 -1.982 -7.866 1.00 84.88 143 LEU A O 1
ATOM 1225 N N . GLY A 1 144 ? 7.851 -3.025 -9.822 1.00 85.44 144 GLY A N 1
ATOM 1226 C CA . GLY A 1 144 ? 6.661 -3.748 -9.358 1.00 85.44 144 GLY A CA 1
ATOM 1227 C C . GLY A 1 144 ? 6.929 -4.621 -8.132 1.00 85.44 144 GLY A C 1
ATOM 1228 O O . GLY A 1 144 ? 6.134 -4.665 -7.192 1.00 85.44 144 GLY A O 1
ATOM 1229 N N . ALA A 1 145 ? 8.088 -5.285 -8.082 1.00 88.69 145 ALA A N 1
ATOM 1230 C CA . ALA A 1 145 ? 8.496 -6.045 -6.903 1.00 88.69 145 ALA A CA 1
ATOM 1231 C C . ALA A 1 145 ? 8.728 -5.140 -5.680 1.00 88.69 145 ALA A C 1
ATOM 1233 O O . ALA A 1 145 ? 8.328 -5.503 -4.571 1.00 88.69 145 ALA A O 1
ATOM 1234 N N . LYS A 1 146 ? 9.338 -3.961 -5.864 1.00 88.94 146 LYS A N 1
ATOM 1235 C CA . LYS A 1 146 ? 9.516 -2.969 -4.794 1.00 88.94 146 LYS A CA 1
ATOM 1236 C C . LYS A 1 146 ? 8.177 -2.434 -4.296 1.00 88.94 146 LYS A C 1
ATOM 1238 O O . LYS A 1 146 ? 8.004 -2.369 -3.084 1.00 88.94 146 LYS A O 1
ATOM 1243 N N . ALA A 1 147 ? 7.234 -2.122 -5.184 1.00 90.25 147 ALA A N 1
ATOM 1244 C CA . ALA A 1 147 ? 5.895 -1.677 -4.804 1.00 90.25 147 ALA A CA 1
ATOM 1245 C C . ALA A 1 147 ? 5.159 -2.748 -3.987 1.00 90.25 147 ALA A C 1
ATOM 1247 O O . ALA A 1 147 ? 4.643 -2.454 -2.909 1.00 90.25 147 ALA A O 1
ATOM 1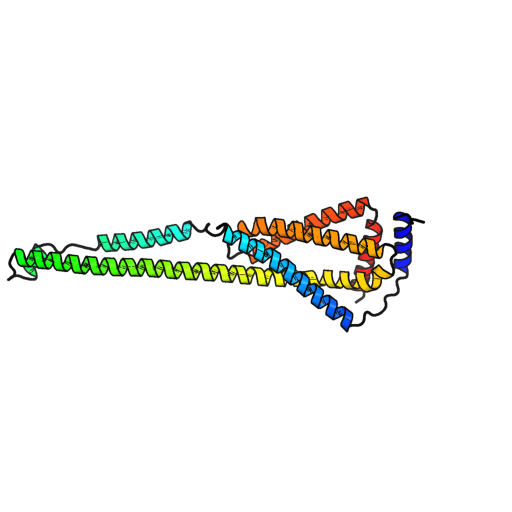248 N N . LEU A 1 148 ? 5.181 -4.009 -4.436 1.00 91.25 148 LEU A N 1
ATOM 1249 C CA . LEU A 1 148 ? 4.567 -5.132 -3.716 1.00 91.25 148 LEU A CA 1
ATOM 1250 C C . LEU A 1 148 ? 5.187 -5.356 -2.332 1.00 91.25 148 LEU A C 1
ATOM 1252 O O . LEU A 1 148 ? 4.464 -5.538 -1.351 1.00 91.25 148 LEU A O 1
ATOM 1256 N N . LEU A 1 149 ? 6.520 -5.335 -2.239 1.00 93.50 149 LEU A N 1
ATOM 1257 C CA . LEU A 1 149 ? 7.215 -5.429 -0.955 1.00 93.50 149 LEU A CA 1
ATOM 1258 C C . LEU A 1 149 ? 6.908 -4.217 -0.075 1.00 93.50 149 LEU A C 1
ATOM 1260 O O . LEU A 1 149 ? 6.676 -4.385 1.120 1.00 93.50 149 LEU A O 1
ATOM 1264 N N . GLY A 1 150 ? 6.861 -3.024 -0.666 1.00 92.25 150 GLY A N 1
ATOM 1265 C CA . GLY A 1 150 ? 6.489 -1.778 -0.012 1.00 92.25 150 GLY A CA 1
ATOM 1266 C C . GLY A 1 150 ? 5.136 -1.904 0.670 1.00 92.25 150 GLY A C 1
ATOM 1267 O O . GLY A 1 150 ? 5.088 -1.760 1.885 1.00 92.25 150 GLY A O 1
ATOM 1268 N N . VAL A 1 151 ? 4.102 -2.286 -0.087 1.00 95.19 151 VAL A N 1
ATOM 1269 C CA . VAL A 1 151 ? 2.738 -2.558 0.399 1.00 95.19 151 VAL A CA 1
ATOM 1270 C C . VAL A 1 151 ? 2.728 -3.615 1.505 1.00 95.19 151 VAL A C 1
ATOM 1272 O O . VAL A 1 151 ? 2.107 -3.433 2.551 1.00 95.19 151 VAL A O 1
ATOM 1275 N N . PHE A 1 152 ? 3.439 -4.729 1.321 1.00 95.81 152 PHE A N 1
ATOM 1276 C CA . PHE A 1 152 ? 3.488 -5.778 2.339 1.00 95.81 152 PHE A CA 1
ATOM 1277 C C . PHE A 1 152 ? 4.092 -5.271 3.658 1.00 95.81 152 PHE A C 1
ATOM 1279 O O . PHE A 1 152 ? 3.518 -5.489 4.730 1.00 95.81 152 PHE A O 1
ATOM 1286 N N . PHE A 1 153 ? 5.237 -4.584 3.595 1.00 95.12 153 PHE A N 1
ATOM 1287 C CA . PHE A 1 153 ? 5.934 -4.084 4.778 1.00 95.12 153 PHE A CA 1
ATOM 1288 C C . PHE A 1 153 ? 5.212 -2.906 5.437 1.00 95.12 153 PHE A C 1
ATOM 1290 O O . PHE A 1 153 ? 5.172 -2.864 6.670 1.00 95.12 153 PHE A O 1
ATOM 1297 N N . SER A 1 154 ? 4.614 -1.984 4.673 1.00 94.88 154 SER A N 1
ATOM 1298 C CA . SER A 1 154 ? 3.776 -0.912 5.231 1.00 94.88 154 SER A CA 1
ATOM 1299 C C . SER A 1 154 ? 2.576 -1.509 5.946 1.00 94.88 154 SER A C 1
ATOM 1301 O O . SER A 1 154 ? 2.409 -1.271 7.142 1.00 94.88 154 SER A O 1
ATOM 1303 N N . SER A 1 155 ? 1.819 -2.378 5.278 1.00 95.94 155 SER A N 1
ATOM 1304 C CA . SER A 1 155 ? 0.665 -3.055 5.870 1.00 95.94 155 SER A CA 1
ATOM 1305 C C . SER A 1 155 ? 1.033 -3.820 7.144 1.00 95.94 155 SER A C 1
ATOM 1307 O O . SER A 1 155 ? 0.330 -3.734 8.158 1.00 95.94 155 SER A O 1
ATOM 1309 N N . LEU A 1 156 ? 2.168 -4.529 7.137 1.00 95.38 156 LEU A N 1
ATOM 1310 C CA . LEU A 1 156 ? 2.668 -5.243 8.309 1.00 95.38 156 LEU A CA 1
ATOM 1311 C C . LEU A 1 156 ? 2.972 -4.269 9.450 1.00 95.38 156 LEU A C 1
ATOM 1313 O O . LEU A 1 156 ? 2.427 -4.430 10.543 1.00 95.38 156 LEU A O 1
ATOM 1317 N N . LEU A 1 157 ? 3.775 -3.235 9.198 1.00 94.31 157 LEU A N 1
ATOM 1318 C CA . LEU A 1 157 ? 4.162 -2.248 10.204 1.00 94.31 157 LEU A CA 1
ATOM 1319 C C . LEU A 1 157 ? 2.935 -1.547 10.806 1.00 94.31 157 LEU A C 1
ATOM 1321 O O . LEU A 1 157 ? 2.798 -1.470 12.028 1.00 94.31 157 LEU A O 1
ATOM 1325 N N . MET A 1 158 ? 2.003 -1.099 9.966 1.00 92.88 158 MET A N 1
ATOM 1326 C CA . MET A 1 158 ? 0.771 -0.435 10.399 1.00 92.88 158 MET A CA 1
ATOM 1327 C C . MET A 1 158 ? -0.119 -1.358 11.233 1.00 92.88 158 MET A C 1
ATOM 1329 O O . MET A 1 158 ? -0.643 -0.952 12.274 1.00 92.88 158 MET A O 1
ATOM 1333 N N . SER A 1 159 ? -0.254 -2.622 10.826 1.00 94.25 159 SER A N 1
ATOM 1334 C CA . SER A 1 159 ? -1.022 -3.610 11.589 1.00 94.25 159 SER A CA 1
ATOM 1335 C C . SER A 1 159 ? -0.407 -3.890 12.966 1.00 94.25 159 SER A C 1
ATOM 1337 O O . SER A 1 159 ? -1.147 -4.081 13.936 1.00 94.25 159 SER A O 1
ATOM 1339 N N . LEU A 1 160 ? 0.929 -3.856 13.078 1.00 93.56 160 LEU A N 1
ATOM 1340 C CA . LEU A 1 160 ? 1.637 -4.020 14.346 1.00 93.56 160 LEU A CA 1
ATOM 1341 C C . LEU A 1 160 ? 1.381 -2.837 15.286 1.00 93.56 160 LEU A C 1
ATOM 1343 O O . LEU A 1 160 ? 1.069 -3.055 16.456 1.00 93.56 160 LEU A O 1
ATOM 1347 N N . PHE A 1 161 ? 1.402 -1.596 14.788 1.00 89.12 161 PHE A N 1
ATOM 1348 C CA . PHE A 1 161 ? 0.961 -0.432 15.574 1.00 89.12 161 PHE A CA 1
ATOM 1349 C C . PHE A 1 161 ? -0.511 -0.557 16.013 1.00 89.12 161 PHE A C 1
ATOM 1351 O O . PHE A 1 161 ? -0.883 -0.163 17.122 1.00 89.12 161 PHE A O 1
ATOM 1358 N N . GLY A 1 162 ? -1.346 -1.178 15.179 1.00 87.31 162 GLY A N 1
ATOM 1359 C CA . GLY A 1 162 ? -2.748 -1.473 15.463 1.00 87.31 162 GLY A CA 1
ATOM 1360 C C . GLY A 1 162 ? -3.007 -2.477 16.595 1.00 87.31 162 GLY A C 1
ATOM 1361 O O . GLY A 1 162 ? -4.103 -2.473 17.168 1.00 87.31 162 GLY A O 1
ATOM 1362 N N . LEU A 1 163 ? -2.026 -3.310 16.974 1.00 89.00 163 LEU A N 1
ATOM 1363 C CA . LEU A 1 163 ? -2.188 -4.338 18.017 1.00 89.00 163 LEU A CA 1
ATOM 1364 C C . LEU A 1 163 ? -2.638 -3.753 19.357 1.00 89.00 163 LEU A C 1
ATOM 1366 O O . LEU A 1 163 ? -3.486 -4.345 20.028 1.00 89.00 163 LEU A O 1
ATOM 1370 N N . GLY A 1 164 ? -2.117 -2.580 19.735 1.00 85.19 164 GLY A N 1
ATOM 1371 C CA . GLY A 1 164 ? -2.509 -1.899 20.971 1.00 85.19 164 GLY A CA 1
ATOM 1372 C C . GLY A 1 164 ? -4.004 -1.569 21.002 1.00 85.19 164 GLY A C 1
ATOM 1373 O O . GLY A 1 164 ? -4.680 -1.803 22.006 1.00 85.19 164 GLY A O 1
ATOM 1374 N N . PHE A 1 165 ? -4.549 -1.113 19.873 1.00 86.06 165 PHE A N 1
ATOM 1375 C CA . PHE A 1 165 ? -5.971 -0.804 19.736 1.00 86.06 165 PHE A CA 1
ATOM 1376 C C . PHE A 1 165 ? -6.836 -2.067 19.745 1.00 86.06 165 PHE A C 1
ATOM 1378 O O . PHE A 1 165 ? -7.874 -2.086 20.407 1.00 86.06 165 PHE A O 1
ATOM 1385 N N . ILE A 1 166 ? -6.400 -3.140 19.074 1.00 89.06 166 ILE A N 1
ATOM 1386 C CA . ILE A 1 166 ? -7.113 -4.429 19.070 1.00 89.06 166 ILE A CA 1
ATOM 1387 C C . ILE A 1 166 ? -7.157 -5.016 20.483 1.00 89.06 166 ILE A C 1
ATOM 1389 O O . ILE A 1 166 ? -8.228 -5.426 20.938 1.00 89.06 166 ILE A O 1
ATOM 1393 N N . LYS A 1 167 ? -6.024 -5.007 21.196 1.00 89.25 167 LYS A N 1
ATOM 1394 C CA . LYS A 1 167 ? -5.936 -5.418 22.602 1.00 89.25 167 LYS A CA 1
ATOM 1395 C C . LYS A 1 167 ? -6.975 -4.681 23.445 1.00 89.25 167 LYS A C 1
ATOM 1397 O O . LYS A 1 167 ? -7.823 -5.317 24.073 1.00 89.25 167 LYS A O 1
ATOM 1402 N N . ASN A 1 168 ? -6.944 -3.349 23.411 1.00 84.81 168 ASN A N 1
ATOM 1403 C CA . ASN A 1 168 ? -7.839 -2.516 24.214 1.00 84.81 168 ASN A CA 1
ATOM 1404 C C . ASN A 1 168 ? -9.311 -2.737 23.830 1.00 84.81 168 ASN A C 1
ATOM 1406 O O . ASN A 1 168 ? -10.178 -2.810 24.701 1.00 84.81 168 ASN A O 1
ATOM 1410 N N . TYR A 1 169 ? -9.603 -2.924 22.540 1.00 87.19 169 TYR A N 1
ATOM 1411 C CA . TYR A 1 169 ? -10.949 -3.235 22.062 1.00 87.19 169 TYR A CA 1
ATOM 1412 C C . TYR A 1 169 ? -11.454 -4.598 22.553 1.00 87.19 169 TYR A C 1
ATOM 1414 O O . TYR A 1 169 ? -12.621 -4.717 22.930 1.00 87.19 169 TYR A O 1
ATOM 1422 N N . ILE A 1 170 ? -10.606 -5.631 22.569 1.00 87.56 170 ILE A N 1
ATOM 1423 C CA . ILE A 1 170 ? -10.971 -6.966 23.063 1.00 87.56 170 ILE A CA 1
ATOM 1424 C C . ILE A 1 170 ? -11.281 -6.917 24.557 1.00 87.56 170 ILE A C 1
ATOM 1426 O O . ILE A 1 170 ? -12.320 -7.441 24.962 1.00 87.56 170 ILE A O 1
ATOM 1430 N N . ILE A 1 171 ? -10.422 -6.262 25.342 1.00 84.81 171 ILE A N 1
ATOM 1431 C CA . ILE A 1 171 ? -10.612 -6.045 26.783 1.00 84.81 171 ILE A CA 1
ATOM 1432 C C . ILE A 1 171 ? -11.938 -5.319 27.025 1.00 84.81 171 ILE A C 1
ATOM 1434 O O . ILE A 1 171 ? -12.814 -5.824 27.733 1.00 84.81 171 ILE A O 1
ATOM 1438 N N . PHE A 1 172 ? -12.151 -4.195 26.335 1.00 84.81 172 PHE A N 1
ATOM 1439 C CA . PHE A 1 172 ? -13.391 -3.434 26.430 1.00 84.81 172 PHE A CA 1
ATOM 1440 C C . PHE A 1 172 ? -14.618 -4.282 26.067 1.00 84.81 172 PHE A C 1
ATOM 1442 O O . PHE A 1 172 ? -15.602 -4.301 26.802 1.00 84.81 172 PHE A O 1
ATOM 1449 N N . LYS A 1 173 ? -14.569 -5.026 24.959 1.00 86.75 173 LYS A N 1
ATOM 1450 C CA . LYS A 1 173 ? -15.691 -5.845 24.482 1.00 86.75 173 LYS A CA 1
ATOM 1451 C C . LYS A 1 173 ? -16.009 -7.022 25.406 1.00 86.75 173 LYS A C 1
ATOM 1453 O O . LYS A 1 173 ? -17.176 -7.392 25.508 1.00 86.75 173 LYS A O 1
ATOM 1458 N N . LEU A 1 174 ? -15.000 -7.646 26.013 1.00 85.38 174 LEU A N 1
ATOM 1459 C CA . LEU A 1 174 ? -15.168 -8.856 26.822 1.00 85.38 174 LEU A CA 1
ATOM 1460 C C . LEU A 1 174 ? -15.474 -8.572 28.291 1.00 85.38 174 LEU A C 1
ATOM 1462 O O . LEU A 1 174 ? -16.269 -9.302 28.873 1.00 85.38 174 LEU A O 1
ATOM 1466 N N . GLN A 1 175 ? -14.854 -7.553 28.884 1.00 83.44 175 GLN A N 1
ATOM 1467 C CA . GLN A 1 175 ? -14.949 -7.311 30.327 1.00 83.44 175 GLN A CA 1
ATOM 1468 C C . GLN A 1 175 ? -15.813 -6.102 30.678 1.00 83.44 175 GLN A C 1
ATOM 1470 O O . GLN A 1 175 ? -16.562 -6.155 31.651 1.00 83.44 175 GLN A O 1
ATOM 1475 N N . ILE A 1 176 ? -15.728 -5.024 29.893 1.00 79.81 176 ILE A N 1
ATOM 1476 C CA . ILE A 1 176 ? -16.344 -3.739 30.250 1.00 79.81 176 ILE A CA 1
ATOM 1477 C C . ILE A 1 176 ? -17.744 -3.628 29.647 1.00 79.81 176 ILE A C 1
ATOM 1479 O O . ILE A 1 176 ? -18.713 -3.395 30.359 1.00 79.81 176 ILE A O 1
ATOM 1483 N N . SER A 1 177 ? -17.879 -3.865 28.343 1.00 83.56 177 SER A N 1
ATOM 1484 C CA . SER A 1 177 ? -19.140 -3.727 27.611 1.00 83.56 177 SER A CA 1
ATOM 1485 C C . SER A 1 177 ? -20.307 -4.532 28.210 1.00 83.56 177 SER A C 1
ATOM 1487 O O . SER A 1 177 ? -21.383 -3.954 28.335 1.00 83.56 177 SER A O 1
ATOM 1489 N N . PRO A 1 178 ? -20.143 -5.797 28.657 1.00 83.94 178 PRO A N 1
ATOM 1490 C CA . PRO A 1 178 ? -21.245 -6.550 29.267 1.00 83.94 178 PRO A CA 1
ATOM 1491 C C . PRO A 1 178 ? -21.731 -5.980 30.608 1.00 83.94 178 PRO A C 1
ATOM 1493 O O . PRO A 1 178 ? -22.833 -6.302 31.039 1.00 83.94 178 PRO A O 1
ATOM 1496 N N . LYS A 1 179 ? -20.910 -5.157 31.272 1.00 80.56 179 LYS A N 1
ATOM 1497 C CA . LYS A 1 179 ? -21.204 -4.542 32.575 1.00 80.56 179 LYS A CA 1
ATOM 1498 C C . LYS A 1 179 ? -21.775 -3.127 32.453 1.00 80.56 179 LYS A C 1
ATOM 1500 O O . LYS A 1 179 ? -22.164 -2.541 33.459 1.00 80.56 179 LYS A O 1
ATOM 1505 N N . LEU A 1 180 ? -21.824 -2.587 31.234 1.00 79.75 180 LEU A N 1
ATOM 1506 C CA . LEU A 1 180 ? -22.350 -1.262 30.930 1.00 79.75 180 LEU A CA 1
ATOM 1507 C C . LEU A 1 180 ? -23.699 -1.379 30.224 1.00 79.75 180 LEU A C 1
ATOM 1509 O O . LEU A 1 180 ? -23.831 -2.095 29.229 1.00 79.75 180 LEU A O 1
ATOM 1513 N N . GLN A 1 181 ? -24.682 -0.594 30.652 1.00 79.69 181 GLN A N 1
ATOM 1514 C CA . GLN A 1 181 ? -25.962 -0.482 29.953 1.00 79.69 181 GLN A CA 1
ATOM 1515 C C . GLN A 1 181 ? -25.793 0.152 28.564 1.00 79.69 181 GLN A C 1
ATOM 1517 O O . GLN A 1 181 ? -26.498 -0.208 27.619 1.00 79.69 181 GLN A O 1
ATOM 1522 N N . THR A 1 182 ? -24.809 1.041 28.401 1.00 80.31 182 THR A N 1
ATOM 1523 C CA . THR A 1 182 ? -24.431 1.636 27.109 1.00 80.31 182 THR A CA 1
ATOM 1524 C C . THR A 1 182 ? -23.370 0.828 26.353 1.00 80.31 182 THR A C 1
ATOM 1526 O O . THR A 1 182 ? -22.930 1.235 25.275 1.00 80.31 182 THR A O 1
ATOM 1529 N N . GLY A 1 183 ? -22.970 -0.348 26.848 1.00 76.94 183 GLY A N 1
ATOM 1530 C CA . GLY A 1 183 ? -21.866 -1.126 26.286 1.00 76.94 183 GLY A CA 1
ATOM 1531 C C . GLY A 1 183 ? -22.051 -1.508 24.814 1.00 76.94 183 GLY A C 1
ATOM 1532 O O . GLY A 1 183 ? -21.109 -1.400 24.024 1.00 76.94 183 GLY A O 1
ATOM 1533 N N . THR A 1 184 ? -23.261 -1.905 24.411 1.00 81.88 184 THR A N 1
ATOM 1534 C CA . THR A 1 184 ? -23.585 -2.232 23.009 1.00 81.88 184 THR A CA 1
ATOM 1535 C C . THR A 1 184 ? -23.584 -0.995 22.113 1.00 81.88 184 THR A C 1
ATOM 1537 O O . THR A 1 184 ? -23.121 -1.051 20.969 1.00 81.88 184 THR A O 1
ATOM 1540 N N . TYR A 1 185 ? -24.045 0.138 22.643 1.00 80.88 185 TYR A N 1
ATOM 1541 C CA . TYR A 1 185 ? -24.015 1.428 21.963 1.00 80.88 185 TYR A CA 1
ATOM 1542 C C . TYR A 1 185 ? -22.575 1.898 21.715 1.00 80.88 185 TYR A C 1
ATOM 1544 O O . TYR A 1 185 ? -22.240 2.272 20.588 1.00 80.88 185 TYR A O 1
ATOM 1552 N N . LEU A 1 186 ? -21.703 1.794 22.722 1.00 79.56 186 LEU A N 1
ATOM 1553 C CA . LEU A 1 186 ? -20.283 2.134 22.609 1.00 79.56 186 LEU A CA 1
ATOM 1554 C C . LEU A 1 186 ? -19.573 1.251 21.578 1.00 79.56 186 LEU A C 1
ATOM 1556 O O . LEU A 1 186 ? -18.899 1.780 20.700 1.00 79.56 186 LEU A O 1
ATOM 1560 N N . ILE A 1 187 ? -19.807 -0.069 21.590 1.00 84.50 187 ILE A N 1
ATOM 1561 C CA . ILE A 1 187 ? -19.269 -0.972 20.556 1.00 84.50 187 ILE A CA 1
ATOM 1562 C C . ILE A 1 187 ? -19.708 -0.532 19.156 1.00 84.50 187 ILE A C 1
ATOM 1564 O O . ILE A 1 187 ? -18.896 -0.536 18.227 1.00 84.50 187 ILE A O 1
ATOM 1568 N N . LYS A 1 188 ? -20.988 -0.175 18.981 1.00 86.56 188 LYS A N 1
ATOM 1569 C CA . LYS A 1 188 ? -21.506 0.292 17.691 1.00 86.56 188 LYS A CA 1
ATOM 1570 C C . LYS A 1 188 ? -20.780 1.565 17.253 1.00 86.56 188 LYS A C 1
ATOM 1572 O O . LYS A 1 188 ? -20.345 1.633 16.109 1.00 86.56 188 LYS A O 1
ATOM 1577 N N . LYS A 1 189 ? -20.598 2.537 18.149 1.00 82.94 189 LYS A N 1
ATOM 1578 C CA . LYS A 1 189 ? -19.885 3.789 17.856 1.00 82.94 189 LYS A CA 1
ATOM 1579 C C . LYS A 1 189 ? -18.403 3.580 17.543 1.00 82.94 189 LYS A C 1
ATOM 1581 O O . LYS A 1 189 ? -17.924 4.153 16.572 1.00 82.94 189 LYS A O 1
ATOM 1586 N N . THR A 1 190 ? -17.706 2.699 18.261 1.00 84.38 190 THR A N 1
ATOM 1587 C CA . THR A 1 190 ? -16.319 2.333 17.932 1.00 84.38 190 THR A CA 1
ATOM 1588 C C . THR A 1 190 ? -16.212 1.731 16.533 1.00 84.38 190 THR A C 1
ATOM 1590 O O . THR A 1 190 ? -15.295 2.073 15.795 1.00 84.38 190 THR A O 1
ATOM 1593 N N . LYS A 1 191 ? -17.165 0.877 16.131 1.00 88.62 191 LYS A N 1
ATOM 1594 C CA . LYS A 1 191 ? -17.198 0.340 14.763 1.00 88.62 191 LYS A CA 1
ATOM 1595 C C . LYS A 1 191 ? -17.400 1.440 13.722 1.00 88.62 191 LYS A C 1
ATOM 1597 O O . LYS A 1 191 ? -16.679 1.443 12.740 1.00 88.62 191 LYS A O 1
ATOM 1602 N N . TRP A 1 192 ? -18.320 2.380 13.952 1.00 87.69 192 TRP A N 1
ATOM 1603 C CA . TRP A 1 192 ? -18.517 3.527 13.055 1.00 87.69 192 TRP A CA 1
ATOM 1604 C C . TRP A 1 192 ? -17.258 4.384 12.918 1.00 87.69 192 TRP A C 1
ATOM 1606 O O . TRP A 1 192 ? -16.892 4.735 11.801 1.00 87.69 192 TRP A O 1
ATOM 1616 N N . ALA A 1 193 ? -16.570 4.666 14.026 1.00 87.44 193 ALA A N 1
ATOM 1617 C CA . ALA A 1 193 ? -15.301 5.389 14.005 1.00 87.44 193 ALA A CA 1
ATOM 1618 C C . ALA A 1 193 ? -14.230 4.634 13.201 1.00 87.44 193 ALA A C 1
ATOM 1620 O O . ALA A 1 193 ? -13.554 5.230 12.370 1.00 87.44 193 ALA A O 1
ATOM 1621 N N . LEU A 1 194 ? -14.122 3.315 13.396 1.00 89.75 194 LEU A N 1
ATOM 1622 C CA . LEU A 1 194 ? -13.180 2.469 12.665 1.00 89.75 194 LEU A CA 1
ATOM 1623 C C . LEU A 1 194 ? -13.503 2.415 11.163 1.00 89.75 194 LEU A C 1
ATOM 1625 O O . LEU A 1 194 ? -12.606 2.529 10.335 1.00 89.75 194 LEU A O 1
ATOM 1629 N N . THR A 1 195 ? -14.781 2.282 10.803 1.00 91.50 195 THR A N 1
ATOM 1630 C CA . THR A 1 195 ? -15.231 2.335 9.407 1.00 91.50 195 THR A CA 1
ATOM 1631 C C . THR A 1 195 ? -14.910 3.689 8.780 1.00 91.50 195 THR A C 1
ATOM 1633 O O . THR A 1 195 ? -14.374 3.722 7.679 1.00 91.50 195 THR A O 1
ATOM 1636 N N . GLY A 1 196 ? -15.183 4.794 9.481 1.00 91.38 196 GLY A N 1
ATOM 1637 C CA . GLY A 1 196 ? -14.838 6.139 9.018 1.00 91.38 196 GLY A CA 1
ATOM 1638 C C . GLY A 1 196 ? -13.335 6.308 8.797 1.00 91.38 196 GLY A C 1
ATOM 1639 O O . GLY A 1 196 ? -12.930 6.807 7.751 1.00 91.38 196 GLY A O 1
ATOM 1640 N N . PHE A 1 197 ? -12.517 5.810 9.729 1.00 93.75 197 PHE A N 1
ATOM 1641 C CA . PHE A 1 197 ? -11.061 5.809 9.603 1.00 93.75 197 PHE A CA 1
ATOM 1642 C C . PHE A 1 197 ? -10.592 5.096 8.338 1.00 93.75 197 PHE A C 1
ATOM 1644 O O . PHE A 1 197 ? -9.869 5.694 7.548 1.00 93.75 197 PHE A O 1
ATOM 1651 N N . PHE A 1 198 ? -11.024 3.852 8.111 1.00 95.19 198 PHE A N 1
ATOM 1652 C CA . PHE A 1 198 ? -10.592 3.093 6.933 1.00 95.19 198 PHE A CA 1
ATOM 1653 C C . PHE A 1 198 ? -11.133 3.653 5.622 1.00 95.19 198 PHE A C 1
ATOM 1655 O O . PHE A 1 198 ? -10.465 3.538 4.600 1.00 95.19 198 PHE A O 1
ATOM 1662 N N . LEU A 1 199 ? -12.305 4.289 5.643 1.00 95.31 199 LEU A N 1
ATOM 1663 C CA . LEU A 1 199 ? -12.854 4.972 4.476 1.00 95.31 199 LEU A CA 1
ATOM 1664 C C . LEU A 1 199 ? -11.980 6.180 4.107 1.00 95.31 199 LEU A C 1
ATOM 1666 O O . LEU A 1 199 ? -11.565 6.302 2.959 1.00 95.31 199 LEU A O 1
ATOM 1670 N N . ILE A 1 200 ? -11.636 7.031 5.080 1.00 95.19 200 ILE A N 1
ATOM 1671 C CA . ILE A 1 200 ? -10.741 8.179 4.859 1.00 95.19 200 ILE A CA 1
ATOM 1672 C C . ILE A 1 200 ? -9.347 7.707 4.451 1.00 95.19 200 ILE A C 1
ATOM 1674 O O . ILE A 1 200 ? -8.803 8.211 3.474 1.00 95.19 200 ILE A O 1
ATOM 1678 N N . PHE A 1 201 ? -8.795 6.716 5.151 1.00 96.31 201 PHE A N 1
ATOM 1679 C CA . PHE A 1 201 ? -7.506 6.122 4.813 1.00 96.31 201 PHE A CA 1
ATOM 1680 C C . PHE A 1 201 ? -7.496 5.582 3.384 1.00 96.31 201 PHE A C 1
ATOM 1682 O O . PHE A 1 201 ? -6.579 5.896 2.637 1.00 96.31 201 PHE A O 1
ATOM 1689 N N . GLY A 1 202 ? -8.534 4.844 2.981 1.00 96.00 202 GLY A N 1
ATOM 1690 C CA . GLY A 1 202 ? -8.682 4.353 1.616 1.00 96.00 202 GLY A CA 1
ATOM 1691 C C . GLY A 1 202 ? -8.750 5.487 0.600 1.00 96.00 202 GLY A C 1
ATOM 1692 O O . GLY A 1 202 ? -7.986 5.485 -0.356 1.00 96.00 202 GLY A O 1
ATOM 1693 N N . MET A 1 203 ? -9.580 6.508 0.825 1.00 96.06 203 MET A N 1
ATOM 1694 C CA . MET A 1 203 ? -9.636 7.670 -0.073 1.00 96.06 203 MET A CA 1
ATOM 1695 C C . MET A 1 203 ? -8.275 8.366 -0.204 1.00 96.06 203 MET A C 1
ATOM 1697 O O . MET A 1 203 ? -7.871 8.714 -1.310 1.00 96.06 203 MET A O 1
ATOM 1701 N N . CYS A 1 204 ? -7.548 8.534 0.903 1.00 95.06 204 CYS A N 1
ATOM 1702 C CA . CYS A 1 204 ? -6.196 9.078 0.875 1.00 95.06 204 CYS A CA 1
ATOM 1703 C C . CYS A 1 204 ? -5.229 8.150 0.132 1.00 95.06 204 CYS A C 1
ATOM 1705 O O . CYS A 1 204 ? -4.481 8.637 -0.703 1.00 95.06 204 CYS A O 1
ATOM 1707 N N . ALA A 1 205 ? -5.264 6.839 0.372 1.00 94.69 205 ALA A N 1
ATOM 1708 C CA . ALA A 1 205 ? -4.392 5.872 -0.289 1.00 94.69 205 ALA A CA 1
ATOM 1709 C C . ALA A 1 205 ? -4.574 5.907 -1.814 1.00 94.69 205 ALA A C 1
ATOM 1711 O O . ALA A 1 205 ? -3.597 6.032 -2.544 1.00 94.69 205 ALA A O 1
ATOM 1712 N N . PHE A 1 206 ? -5.821 5.912 -2.293 1.00 94.62 206 PHE A N 1
ATOM 1713 C CA . PHE A 1 206 ? -6.141 6.030 -3.720 1.00 94.62 206 PHE A CA 1
ATOM 1714 C C . PHE A 1 206 ? -5.759 7.384 -4.331 1.00 94.62 206 PHE A C 1
ATOM 1716 O O . PHE A 1 206 ? -5.629 7.478 -5.546 1.00 94.62 206 PHE A O 1
ATOM 1723 N N . LEU A 1 207 ? -5.585 8.429 -3.520 1.00 92.31 207 LEU A N 1
ATOM 1724 C CA . LEU A 1 207 ? -5.148 9.742 -3.987 1.00 92.31 207 LEU A CA 1
ATOM 1725 C C . LEU A 1 207 ? -3.624 9.878 -3.961 1.00 92.31 207 LEU A C 1
ATOM 1727 O O . LEU A 1 207 ? -3.044 10.351 -4.926 1.00 92.31 207 LEU A O 1
ATOM 1731 N N . PHE A 1 208 ? -2.969 9.482 -2.871 1.00 90.25 208 PHE A N 1
ATOM 1732 C CA . PHE A 1 208 ? -1.542 9.711 -2.660 1.00 90.25 208 PHE A CA 1
ATOM 1733 C C . PHE A 1 208 ? -0.664 8.647 -3.311 1.00 90.25 208 PHE A C 1
ATOM 1735 O O . PHE A 1 208 ? 0.347 9.017 -3.891 1.00 90.25 208 PHE A O 1
ATOM 1742 N N . ILE A 1 209 ? -1.023 7.359 -3.266 1.00 89.94 209 ILE A N 1
ATOM 1743 C CA . ILE A 1 209 ? -0.188 6.300 -3.863 1.00 89.94 209 ILE A CA 1
ATOM 1744 C C . ILE A 1 209 ? 0.059 6.559 -5.362 1.00 89.94 209 ILE A C 1
ATOM 1746 O O . ILE A 1 209 ? 1.217 6.498 -5.769 1.00 89.94 209 ILE A O 1
ATOM 1750 N N . PRO A 1 210 ? -0.949 6.946 -6.173 1.00 89.00 210 PRO A N 1
ATOM 1751 C CA . PRO A 1 210 ? -0.709 7.303 -7.573 1.00 89.00 210 PRO A CA 1
ATOM 1752 C C . PRO A 1 210 ? 0.054 8.622 -7.785 1.00 89.00 210 PRO A C 1
ATOM 1754 O O . PRO A 1 210 ? 0.552 8.856 -8.880 1.00 89.00 210 PRO A O 1
ATOM 1757 N N . LEU A 1 211 ? 0.121 9.513 -6.785 1.00 87.06 211 LEU A N 1
ATOM 1758 C CA . LEU A 1 211 ? 0.841 10.793 -6.892 1.00 87.06 211 LEU A CA 1
ATOM 1759 C C . LEU A 1 211 ? 2.353 10.656 -6.681 1.00 87.06 211 LEU A C 1
ATOM 1761 O O . LEU A 1 211 ? 3.095 11.570 -7.040 1.00 87.06 211 LEU A O 1
ATOM 1765 N N . PHE A 1 212 ? 2.802 9.565 -6.066 1.00 85.44 212 PHE A N 1
ATOM 1766 C CA . PHE A 1 212 ? 4.213 9.310 -5.794 1.00 85.44 212 PHE A CA 1
ATOM 1767 C C . PHE A 1 212 ? 4.785 8.241 -6.730 1.00 85.44 212 PHE A C 1
ATOM 1769 O O . PHE A 1 212 ? 4.047 7.478 -7.349 1.00 85.44 212 PHE A O 1
ATOM 1776 N N . GLU A 1 213 ? 6.115 8.191 -6.817 1.00 83.56 213 GLU A N 1
ATOM 1777 C CA . GLU A 1 213 ? 6.839 7.188 -7.601 1.00 83.56 213 GLU A CA 1
ATOM 1778 C C . GLU A 1 213 ? 6.641 5.768 -7.033 1.00 83.56 213 GLU A C 1
ATOM 1780 O O . GLU A 1 213 ? 6.412 5.565 -5.835 1.00 83.56 213 GLU A O 1
ATOM 1785 N N . GLU A 1 214 ? 6.728 4.768 -7.912 1.00 82.12 214 GLU A N 1
ATOM 1786 C CA . GLU A 1 214 ? 6.466 3.358 -7.594 1.00 82.12 214 GLU A CA 1
ATOM 1787 C C . GLU A 1 214 ? 7.414 2.795 -6.512 1.00 82.12 214 GLU A C 1
ATOM 1789 O O . GLU A 1 214 ? 7.063 1.893 -5.748 1.00 82.12 214 GLU A O 1
ATOM 1794 N N . ASP A 1 215 ? 8.617 3.351 -6.386 1.00 81.56 215 ASP A N 1
ATOM 1795 C CA . ASP A 1 215 ? 9.634 2.920 -5.427 1.00 81.56 215 ASP A CA 1
ATOM 1796 C C . ASP A 1 215 ? 9.452 3.503 -4.012 1.00 81.56 215 ASP A C 1
ATOM 1798 O O . ASP A 1 215 ? 10.041 2.988 -3.055 1.00 81.56 215 ASP A O 1
ATOM 1802 N N . VAL A 1 216 ? 8.597 4.517 -3.845 1.00 86.62 216 VAL A N 1
ATOM 1803 C CA . VAL A 1 216 ? 8.320 5.177 -2.556 1.00 86.62 216 VAL A CA 1
ATOM 1804 C C . VAL A 1 216 ? 6.926 4.872 -2.001 1.00 86.62 216 VAL A C 1
ATOM 1806 O O . VAL A 1 216 ? 6.490 5.508 -1.034 1.00 86.62 216 VAL A O 1
ATOM 1809 N N . VAL A 1 217 ? 6.242 3.853 -2.535 1.00 87.69 217 VAL A N 1
ATOM 1810 C CA . VAL A 1 217 ? 4.905 3.417 -2.079 1.00 87.69 217 VAL A CA 1
ATOM 1811 C C . VAL A 1 217 ? 4.856 3.225 -0.559 1.00 87.69 217 VAL A C 1
ATOM 1813 O O . VAL A 1 217 ? 3.937 3.719 0.095 1.00 87.69 217 VAL A O 1
ATOM 1816 N N . PHE A 1 218 ? 5.892 2.632 0.042 1.00 88.25 218 PHE A N 1
ATOM 1817 C CA . PHE A 1 218 ? 5.994 2.480 1.499 1.00 88.25 218 PHE A CA 1
ATOM 1818 C C . PHE A 1 218 ? 5.826 3.815 2.254 1.00 88.25 218 PHE A C 1
ATOM 1820 O O . PHE A 1 218 ? 5.042 3.907 3.202 1.00 88.25 218 PHE A O 1
ATOM 1827 N N . PHE A 1 219 ? 6.518 4.870 1.813 1.00 88.62 219 PHE A N 1
ATOM 1828 C CA . PHE A 1 219 ? 6.489 6.185 2.460 1.00 88.62 219 PHE A CA 1
ATOM 1829 C C . PHE A 1 219 ? 5.212 6.969 2.155 1.00 88.62 219 PHE A C 1
ATOM 1831 O O . PHE A 1 219 ? 4.738 7.704 3.023 1.00 88.62 219 PHE A O 1
ATOM 1838 N N . SER A 1 220 ? 4.617 6.774 0.973 1.00 89.25 220 SER A N 1
ATOM 1839 C CA . SER A 1 220 ? 3.365 7.436 0.568 1.00 89.25 220 SER A CA 1
ATOM 1840 C C . SER A 1 220 ? 2.186 7.135 1.505 1.00 89.25 220 SER A C 1
ATOM 1842 O O . SER A 1 220 ? 1.269 7.943 1.669 1.00 89.25 220 SER A O 1
ATOM 1844 N N . THR A 1 221 ? 2.242 5.999 2.197 1.00 89.50 221 THR A N 1
ATOM 1845 C CA . THR A 1 221 ? 1.178 5.534 3.087 1.00 89.50 221 THR A CA 1
ATOM 1846 C C . THR A 1 221 ? 1.193 6.229 4.458 1.00 89.50 221 THR A C 1
ATOM 1848 O O . THR A 1 221 ? 0.163 6.344 5.127 1.00 89.50 221 THR A O 1
ATOM 1851 N N . ILE A 1 222 ? 2.347 6.755 4.886 1.00 90.25 222 ILE A N 1
ATOM 1852 C CA . ILE A 1 222 ? 2.505 7.473 6.162 1.00 90.25 222 ILE A CA 1
ATOM 1853 C C . ILE A 1 222 ? 1.587 8.709 6.248 1.00 90.25 222 ILE A C 1
ATOM 1855 O O . ILE A 1 222 ? 0.816 8.801 7.209 1.00 90.25 222 ILE A O 1
ATOM 1859 N N . PRO A 1 223 ? 1.594 9.652 5.281 1.00 91.31 223 PRO A N 1
ATOM 1860 C CA . PRO A 1 223 ? 0.685 10.795 5.326 1.00 91.31 223 PRO A CA 1
ATOM 1861 C C . PRO A 1 223 ? -0.789 10.373 5.247 1.00 91.31 223 PRO A C 1
ATOM 1863 O O . PRO A 1 223 ? -1.620 10.993 5.909 1.00 91.31 223 PRO A O 1
ATOM 1866 N N . CYS A 1 224 ? -1.120 9.288 4.534 1.00 93.88 224 CYS A N 1
ATOM 1867 C CA . CYS A 1 224 ? -2.487 8.754 4.485 1.00 93.88 224 CYS A CA 1
ATOM 1868 C C . CYS A 1 224 ? -2.991 8.352 5.875 1.00 93.88 224 CYS A C 1
ATOM 1870 O O . CYS A 1 224 ? -4.104 8.716 6.259 1.00 93.88 224 CYS A O 1
ATOM 1872 N N . LEU A 1 225 ? -2.161 7.654 6.657 1.00 92.06 225 LEU A N 1
ATOM 1873 C CA . LEU A 1 225 ? -2.496 7.306 8.037 1.00 92.06 225 LEU A CA 1
ATOM 1874 C C . LEU A 1 225 ? -2.674 8.535 8.924 1.00 92.06 225 LEU A C 1
ATOM 1876 O O . LEU A 1 225 ? -3.630 8.592 9.696 1.00 92.06 225 LEU A O 1
ATOM 1880 N N . ILE A 1 226 ? -1.754 9.499 8.840 1.00 92.38 226 ILE A N 1
ATOM 1881 C CA . ILE A 1 226 ? -1.790 10.702 9.680 1.00 92.38 226 ILE A CA 1
ATOM 1882 C C . ILE A 1 226 ? -3.074 11.490 9.404 1.00 92.38 226 ILE A C 1
ATOM 1884 O O . ILE A 1 226 ? -3.792 11.846 10.340 1.00 92.38 226 ILE A O 1
ATOM 1888 N N . ILE A 1 227 ? -3.409 11.701 8.128 1.00 93.31 227 ILE A N 1
ATOM 1889 C CA . ILE A 1 227 ? -4.628 12.409 7.722 1.00 93.31 227 ILE A CA 1
ATOM 1890 C C . ILE A 1 227 ? -5.870 11.649 8.199 1.00 93.31 227 ILE A C 1
ATOM 1892 O O . ILE A 1 227 ? -6.751 12.251 8.817 1.00 93.31 227 ILE A O 1
ATOM 1896 N N . ALA A 1 228 ? -5.928 10.331 7.987 1.00 93.88 228 ALA A N 1
ATOM 1897 C CA . ALA A 1 228 ? -7.046 9.510 8.442 1.00 93.88 228 ALA A CA 1
ATOM 1898 C C . ALA A 1 228 ? -7.213 9.549 9.969 1.00 93.88 228 ALA A C 1
ATOM 1900 O O . ALA A 1 228 ? -8.337 9.671 10.467 1.00 93.88 228 ALA A O 1
ATOM 1901 N N . ALA A 1 229 ? -6.110 9.510 10.720 1.00 89.81 229 ALA A N 1
ATOM 1902 C CA . ALA A 1 229 ? -6.119 9.573 12.177 1.00 89.81 229 ALA A CA 1
ATOM 1903 C C . ALA A 1 229 ? -6.619 10.932 12.683 1.00 89.81 229 ALA A C 1
ATOM 1905 O O . ALA A 1 229 ? -7.490 10.972 13.558 1.00 89.81 229 ALA A O 1
ATOM 1906 N N . ILE A 1 230 ? -6.128 12.037 12.113 1.00 91.25 230 ILE A N 1
ATOM 1907 C CA . ILE A 1 230 ? -6.561 13.395 12.472 1.00 91.25 230 ILE A CA 1
ATOM 1908 C C . ILE A 1 230 ? -8.046 13.578 12.147 1.00 91.25 230 ILE A C 1
ATOM 1910 O O . ILE A 1 230 ? -8.823 13.948 13.029 1.00 91.25 230 ILE A O 1
ATOM 1914 N N . ALA A 1 231 ? -8.461 13.264 10.917 1.00 91.12 231 ALA A N 1
ATOM 1915 C CA . ALA A 1 231 ? -9.843 13.426 10.471 1.00 91.12 231 ALA A CA 1
ATOM 1916 C C . ALA A 1 231 ? -10.819 12.599 11.321 1.00 91.12 231 ALA A C 1
ATOM 1918 O O . ALA A 1 231 ? -11.849 13.109 11.771 1.00 91.12 231 ALA A O 1
ATOM 1919 N N . THR A 1 232 ? -10.464 11.347 11.619 1.00 89.19 232 THR A N 1
ATOM 1920 C CA . THR A 1 232 ? -11.281 10.483 12.481 1.00 89.19 232 THR A CA 1
ATOM 1921 C C . THR A 1 232 ? -11.335 11.016 13.906 1.00 89.19 232 THR A C 1
ATOM 1923 O O . THR A 1 232 ? -12.408 11.045 14.501 1.00 89.19 232 THR A O 1
ATOM 1926 N N . THR A 1 233 ? -10.211 11.477 14.458 1.00 85.44 233 THR A N 1
ATOM 1927 C CA . THR A 1 233 ? -10.164 12.034 15.819 1.00 85.44 233 THR A CA 1
ATOM 1928 C C . THR A 1 233 ? -11.048 13.271 15.940 1.00 85.44 233 THR A C 1
ATOM 1930 O O . THR A 1 233 ? -11.813 13.384 16.896 1.00 85.44 233 THR A O 1
ATOM 1933 N N . LEU A 1 234 ? -11.007 14.172 14.954 1.00 85.69 234 LEU A N 1
ATOM 1934 C CA . LEU A 1 234 ? -11.886 15.340 14.907 1.00 85.69 234 LEU A CA 1
ATOM 1935 C C . LEU A 1 234 ? -13.360 14.925 14.823 1.00 85.69 234 LEU A C 1
ATOM 1937 O O . LEU A 1 234 ? -14.164 15.380 15.636 1.00 85.69 234 LEU A O 1
ATOM 1941 N N . GLY A 1 235 ? -13.704 14.007 13.914 1.00 84.19 235 GLY A N 1
ATOM 1942 C CA . GLY A 1 235 ? -15.075 13.513 13.762 1.00 84.19 235 GLY A CA 1
ATOM 1943 C C . GLY A 1 235 ? -15.611 12.846 15.033 1.00 84.19 235 GLY A C 1
ATOM 1944 O O . GLY A 1 235 ? -16.711 13.158 15.492 1.00 84.19 235 GLY A O 1
ATOM 1945 N N . VAL A 1 236 ? -14.804 11.989 15.659 1.00 82.38 236 VAL A N 1
ATOM 1946 C CA . VAL A 1 236 ? -15.140 11.328 16.925 1.00 82.38 236 VAL A CA 1
ATOM 1947 C C . VAL A 1 236 ? -15.299 12.351 18.049 1.00 82.38 236 VAL A C 1
ATOM 1949 O O . VAL A 1 236 ? -16.281 12.286 18.783 1.00 82.38 236 VAL A O 1
ATOM 1952 N N . ASN A 1 237 ? -14.400 13.330 18.170 1.00 77.62 237 ASN A N 1
ATOM 1953 C CA . ASN A 1 237 ? -14.497 14.367 19.199 1.00 77.62 237 ASN A CA 1
ATOM 1954 C C . ASN A 1 237 ? -15.753 15.232 19.035 1.00 77.62 237 ASN A C 1
ATOM 1956 O O . ASN A 1 237 ? -16.405 15.554 20.033 1.00 77.62 237 ASN A O 1
ATOM 1960 N N . MET A 1 238 ? -16.130 15.567 17.799 1.00 80.75 238 MET A N 1
ATOM 1961 C CA . MET A 1 238 ? -17.367 16.297 17.510 1.00 80.75 238 MET A CA 1
ATOM 1962 C C . MET A 1 238 ? -18.608 15.474 17.877 1.00 80.75 238 MET A C 1
ATOM 1964 O O . MET A 1 238 ? -19.515 15.990 18.536 1.00 80.75 238 MET A O 1
ATOM 1968 N N . GLU A 1 239 ? -18.646 14.184 17.527 1.00 74.44 239 GLU A N 1
ATOM 1969 C CA . GLU A 1 239 ? -19.760 13.307 17.905 1.00 74.44 239 GLU A CA 1
ATOM 1970 C C . GLU A 1 239 ? -19.852 13.091 19.420 1.00 74.44 239 GLU A C 1
ATOM 1972 O O . GLU A 1 239 ? -20.936 13.177 19.998 1.00 74.44 239 GLU A O 1
ATOM 1977 N N . ILE A 1 240 ? -18.726 12.828 20.083 1.00 69.69 240 ILE A N 1
ATOM 1978 C CA . ILE A 1 240 ? -18.673 12.585 21.528 1.00 69.69 240 ILE A CA 1
ATOM 1979 C C . ILE A 1 240 ? -19.102 13.838 22.303 1.00 69.69 240 ILE A C 1
ATOM 1981 O O . ILE A 1 240 ? -19.852 13.722 23.277 1.00 69.69 240 ILE A O 1
ATOM 1985 N N . SER A 1 241 ? -18.676 15.024 21.856 1.00 70.44 241 SER A N 1
ATOM 1986 C CA . SER A 1 241 ? -19.079 16.306 22.451 1.00 70.44 241 SER A CA 1
ATOM 1987 C C . SER A 1 241 ? -20.575 16.565 22.273 1.00 70.44 241 SER A C 1
ATOM 1989 O O . SER A 1 241 ? -21.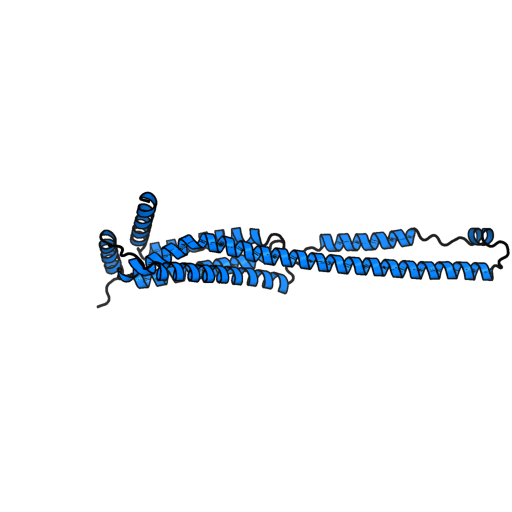231 17.011 23.210 1.00 70.44 241 SER A O 1
ATOM 1991 N N . ARG A 1 242 ? -21.144 16.197 21.117 1.00 71.38 242 ARG A N 1
ATOM 1992 C CA . ARG A 1 242 ? -22.587 16.308 20.851 1.00 71.38 242 ARG A CA 1
ATOM 1993 C C . ARG A 1 242 ? -23.437 15.401 21.749 1.00 71.38 242 ARG A C 1
ATOM 1995 O O . ARG A 1 242 ? -24.561 15.764 22.077 1.00 71.38 242 ARG A O 1
ATOM 2002 N N . ILE A 1 243 ? -22.937 14.220 22.121 1.00 61.84 243 ILE A N 1
ATOM 2003 C CA . ILE A 1 243 ? -23.713 13.194 22.848 1.00 61.84 243 ILE A CA 1
ATOM 2004 C C . ILE A 1 243 ? -23.435 13.242 24.370 1.00 61.84 243 ILE A C 1
ATOM 2006 O O . ILE A 1 243 ? -24.114 12.578 25.148 1.00 61.84 243 ILE A O 1
ATOM 2010 N N . GLY A 1 244 ? -22.451 14.027 24.830 1.00 60.97 244 GLY A N 1
ATOM 2011 C CA . GLY A 1 244 ? -22.081 14.117 26.253 1.00 60.97 244 GLY A CA 1
ATOM 2012 C C . GLY A 1 244 ? -21.337 12.885 26.790 1.00 60.97 244 GLY A C 1
ATOM 2013 O O . GLY A 1 244 ? -21.100 12.766 27.990 1.00 60.97 244 GLY A O 1
ATOM 2014 N N . VAL A 1 245 ? -20.922 11.974 25.901 1.00 61.19 245 VAL A N 1
ATOM 2015 C CA . VAL A 1 245 ? -20.161 10.748 26.227 1.00 61.19 245 VAL A CA 1
ATOM 2016 C C . VAL A 1 245 ? -18.703 11.071 26.581 1.00 61.19 245 VAL A C 1
ATOM 2018 O O . VAL A 1 245 ? -17.975 10.206 27.064 1.00 61.19 245 VAL A O 1
ATOM 2021 N N . SER A 1 246 ? -18.268 12.323 26.395 1.00 58.78 246 SER A N 1
ATOM 2022 C CA . SER A 1 246 ? -16.899 12.782 26.670 1.00 58.78 246 SER A CA 1
ATOM 2023 C C . SER A 1 246 ? -16.454 12.454 28.091 1.00 58.78 246 SER A C 1
ATOM 2025 O O . SER A 1 246 ? -15.324 12.018 28.292 1.00 58.78 246 SER A O 1
ATOM 2027 N N . VAL A 1 247 ? -17.358 12.576 29.065 1.00 61.38 247 VAL A N 1
ATOM 2028 C CA . VAL A 1 247 ? -17.087 12.280 30.476 1.00 61.38 247 VAL A CA 1
ATOM 2029 C C . VAL A 1 247 ? -16.855 10.783 30.697 1.00 61.38 247 VAL A C 1
ATOM 2031 O O . VAL A 1 247 ? -15.889 10.411 31.360 1.00 61.38 247 VAL A O 1
ATOM 2034 N N . LEU A 1 248 ? -17.675 9.918 30.088 1.00 59.25 248 LEU A N 1
ATOM 2035 C CA . LEU A 1 248 ? -17.531 8.462 30.192 1.00 59.25 248 LEU A CA 1
ATOM 2036 C C . LEU A 1 248 ? -16.271 7.975 29.460 1.00 59.25 248 LEU A C 1
ATOM 2038 O O . LEU A 1 248 ? -15.499 7.194 30.006 1.00 59.25 248 LEU A O 1
ATOM 2042 N N . SER A 1 249 ? -16.014 8.487 28.253 1.00 57.75 249 SER A N 1
ATOM 2043 C CA . SER A 1 249 ? -14.812 8.154 27.480 1.00 57.75 249 SER A CA 1
ATOM 2044 C C . SER A 1 249 ? -13.535 8.599 28.199 1.00 57.75 249 SER A C 1
ATOM 2046 O O . SER A 1 249 ? -12.542 7.874 28.194 1.00 57.75 249 SER A O 1
ATOM 2048 N N . LYS A 1 250 ? -13.559 9.766 28.857 1.00 66.81 250 LYS A N 1
ATOM 2049 C CA . LYS A 1 250 ? -12.438 10.275 29.659 1.00 66.81 250 LYS A CA 1
ATOM 2050 C C . LYS A 1 250 ? -12.249 9.467 30.944 1.00 66.81 250 LYS A C 1
ATOM 2052 O O . LYS A 1 250 ? -11.111 9.204 31.319 1.00 66.81 250 LYS A O 1
ATOM 2057 N N . ALA A 1 251 ? -13.333 9.013 31.577 1.00 62.19 251 ALA A N 1
ATOM 2058 C CA . ALA A 1 251 ? -13.274 8.114 32.729 1.00 62.19 251 ALA A CA 1
ATOM 2059 C C . ALA A 1 251 ? -12.685 6.740 32.359 1.00 62.19 251 ALA A C 1
ATOM 2061 O O . ALA A 1 251 ? -11.779 6.270 33.042 1.00 62.19 251 ALA A O 1
ATOM 2062 N N . ILE A 1 252 ? -13.121 6.146 31.242 1.00 62.53 252 ILE A N 1
ATOM 2063 C CA . ILE A 1 252 ? -12.583 4.877 30.723 1.00 62.53 252 ILE A CA 1
ATOM 2064 C C . ILE A 1 252 ? -11.105 5.033 30.332 1.00 62.53 252 ILE A C 1
ATOM 2066 O O . ILE A 1 252 ? -10.278 4.203 30.698 1.00 62.53 252 ILE A O 1
ATOM 2070 N N . SER A 1 253 ? -10.740 6.118 29.641 1.00 61.72 253 SER A N 1
ATOM 2071 C CA . SER A 1 253 ? -9.345 6.395 29.271 1.00 61.72 253 SER A CA 1
ATOM 2072 C C . SER A 1 253 ? -8.444 6.597 30.495 1.00 61.72 253 SER A C 1
ATOM 2074 O O . SER A 1 253 ? -7.342 6.055 30.537 1.00 61.72 253 SER A O 1
ATOM 2076 N N . ASN A 1 254 ? -8.915 7.324 31.514 1.00 66.62 254 ASN A N 1
ATOM 2077 C CA . ASN A 1 254 ? -8.183 7.494 32.769 1.00 66.62 254 ASN A CA 1
ATOM 2078 C C . ASN A 1 254 ? -8.028 6.171 33.536 1.00 66.62 254 ASN A C 1
ATOM 2080 O O . ASN A 1 254 ? -6.978 5.958 34.133 1.00 66.62 254 ASN A O 1
ATOM 2084 N N . PHE A 1 255 ? -9.031 5.286 33.506 1.00 63.50 255 PHE A N 1
ATOM 2085 C CA . PHE A 1 255 ? -8.945 3.954 34.113 1.00 63.50 255 PHE A CA 1
ATOM 2086 C C . PHE A 1 255 ? -7.828 3.118 33.467 1.00 63.50 255 PHE A C 1
ATOM 2088 O O . PHE A 1 255 ? -6.951 2.626 34.170 1.00 63.50 255 PHE A O 1
ATOM 2095 N N . PHE A 1 256 ? -7.784 3.058 32.132 1.00 59.94 256 PHE A N 1
ATOM 2096 C CA . PHE A 1 256 ? -6.718 2.347 31.415 1.00 59.94 256 PHE A CA 1
ATOM 2097 C C . PHE A 1 256 ? -5.335 2.986 31.584 1.00 59.94 256 PHE A C 1
ATOM 2099 O O . PHE A 1 256 ? -4.343 2.268 31.649 1.00 59.94 256 PHE A O 1
ATOM 2106 N N . ARG A 1 257 ? -5.240 4.321 31.680 1.00 59.25 257 ARG A N 1
ATOM 2107 C CA . ARG A 1 257 ? -3.955 4.997 31.941 1.00 59.25 257 ARG A CA 1
ATOM 2108 C C . ARG A 1 257 ? -3.406 4.653 33.328 1.00 59.25 257 ARG A C 1
ATOM 2110 O O . ARG A 1 257 ? -2.206 4.464 33.470 1.00 59.25 257 ARG A O 1
ATOM 2117 N N . LYS A 1 258 ? -4.287 4.513 34.322 1.00 56.16 258 LYS A N 1
ATOM 2118 C CA . LYS A 1 258 ? -3.906 4.165 35.693 1.00 56.16 258 LYS A CA 1
ATOM 2119 C C . LYS A 1 258 ? -3.371 2.733 35.820 1.00 56.16 258 LYS A C 1
ATOM 2121 O O . LYS A 1 258 ? -2.434 2.533 36.577 1.00 56.16 258 LYS A O 1
ATOM 2126 N N . GLU A 1 259 ? -3.910 1.767 35.070 1.00 51.44 259 GLU A N 1
ATOM 2127 C CA . GLU A 1 259 ? -3.354 0.397 35.020 1.00 51.44 259 GLU A CA 1
ATOM 2128 C C . GLU A 1 259 ? -1.964 0.336 34.365 1.00 51.44 259 GLU A C 1
ATOM 2130 O O . GLU A 1 259 ? -1.136 -0.486 34.754 1.00 51.44 259 GLU A O 1
ATOM 2135 N N . ILE A 1 260 ? -1.703 1.203 33.378 1.00 46.59 260 ILE A N 1
ATOM 2136 C CA . ILE A 1 260 ? -0.403 1.288 32.691 1.00 46.59 260 ILE A CA 1
ATOM 2137 C C . ILE A 1 260 ? 0.675 1.874 33.614 1.00 46.59 260 ILE A C 1
ATOM 2139 O O . ILE A 1 260 ? 1.821 1.458 33.532 1.00 46.59 260 ILE A O 1
ATOM 2143 N N . GLU A 1 261 ? 0.321 2.818 34.490 1.00 43.50 261 GLU A N 1
ATOM 2144 C CA . GLU A 1 261 ? 1.247 3.415 35.468 1.00 43.50 261 GLU A CA 1
ATOM 2145 C C . GLU A 1 261 ? 1.475 2.530 36.713 1.00 43.50 261 GLU A C 1
ATOM 2147 O O . GLU A 1 261 ? 2.385 2.805 37.491 1.00 43.50 261 GLU A O 1
ATOM 2152 N N . SER A 1 262 ? 0.662 1.485 36.923 1.00 40.62 262 SER A N 1
ATOM 2153 C CA . SER A 1 262 ? 0.749 0.579 38.082 1.00 40.62 262 SER A CA 1
ATOM 2154 C C . SER A 1 262 ? 1.312 -0.816 37.772 1.00 40.62 262 SER A C 1
ATOM 2156 O O . SER A 1 262 ? 1.266 -1.677 38.652 1.00 40.62 262 SER A O 1
ATOM 2158 N N . SER A 1 263 ? 1.782 -1.057 36.543 1.00 38.09 263 SER A N 1
ATOM 2159 C CA . SER A 1 263 ? 2.497 -2.277 36.120 1.00 38.09 263 SER A CA 1
ATOM 2160 C C . SER A 1 263 ? 3.948 -1.949 35.796 1.00 38.09 263 SER A C 1
ATOM 2162 O O . SER A 1 263 ? 4.807 -2.814 36.065 1.00 38.09 263 SER A O 1
#

pLDDT: mean 82.52, std 12.0, range [38.09, 97.56]

=== Feature glossary ===
A reading guide for the features in this record.

Start from the sequence.

  · Sequence gives the chain of amino acids in standard one-letter code (A=alanine, C=cysteine, …, Y=tyrosine), read N→C. It is the only feature that is directly encoded by the gene; all structural features are derived from the folded form of this sequence.

Fold it, and you get atomic coordinates and the backbone conformation that goes with them.

  · Structure coordinates are given as an mmCIF _atom_site loop: one row per atom with element, residue name, chain id, sequence number, and x/y/z position in Å. Only the four main-chain atoms per residue are included here; side chains are omitted to keep the record compact.

  · Backbone dihedral angles. Every residue except chain termini has a φ (preceding-C → N → Cα → C) and a ψ (N → Cα → C → next-N). They are reported in degrees following the IUPAC sign convention. Secondary structure is essentially a statement about which (φ, ψ) basin each residue occupies.

  · Eight-state secondary structure (DSSP): H is the canonical α-helix, G the tighter 3₁₀-helix, I the wider π-helix; E/B are β-structure, T and S are turns and bends, and '-' is everything else. DSSP derives these from the pattern of main-chain N–H···O=C hydrogen bonds, not from the sequence.

  · SS3 is a coarse helix/strand/coil call (letters a/b/c) made by the P-SEA algorithm from inter-Cα distances and dihedrals. It is less detailed than DSSP but needs only Cα positions.

Summarize the fold with a handful of shape descriptors and a per-residue structural alphabet.

  · Radius of gyration (Rg) is the root-mean-square distance of Cα atoms from their centroid — a single number for overall size and compactness. A globular domain of N residues has Rg ≈ 2.2·N^0.38 Å; an extended or disordered chain has a much larger Rg. The Cα contact count is the number of residue pairs whose Cα atoms are within 8 Å and are more than four positions apart in sequence — a standard proxy for tertiary packing density. The bounding box is the smallest axis-aligned box enclosing all Cα atoms.

  · 3Di is Foldseek's structural alphabet. Each residue is assigned one of twenty discrete states based on how its Cα sits relative to its spatial (not sequential) neighbors. Aligning 3Di strings finds structural homologs roughly as well as full 3D superposition, but orders of magnitude faster.

  · Solvent-accessible surface area (SASA) is the area in Å² traced out by the centre of a 1.4 Å probe sphere (a water molecule) rolled over the protein's van der Waals surface (Shrake–Rupley / Lee–Richards construction). Buried residues have near-zero SASA; fully exposed residues can exceed 200 Å². The total SASA scales roughly with the number of surface residues.

Ask how reliable the model is.

  · For AlphaFold models, the B-factor field carries pLDDT — the model's own estimate of local accuracy on a 0–100 scale. Regions with pLDDT<50 should be treated as essentially unmodeled; they often correspond to intrinsically disordered segments.

  · For experimental (PDB) structures, the B-factor (temperature factor) quantifies the positional spread of each atom in the crystal — a combination of thermal vibration and static disorder — in units of Å². High B-factors mark flexible loops or poorly resolved regions; low B-factors mark the rigid, well-ordered core.

  · Predicted Aligned Error (PAE) is an AlphaFold confidence matrix: entry (i, j) is the expected error in the position of residue j, in ångströms, when the prediction is superimposed on the true structure at residue i. Low PAE within a block of residues means that block is internally rigid and well-predicted; high PAE between two blocks means their relative placement is uncertain even if each block individually is confident.

Place it in context: what it resembles, what it is annotated as, and how it looks.

  · Structural nearest neighbors (via Foldseek easy-search vs the PDB). Reported per hit: target PDB id, E-value, and alignment TM-score. A TM-score above ~0.5 is the conventional threshold for 'same fold'.

  · Functional annotations link the protein to curated databases. InterPro entries identify conserved domains and families by matching the sequence against member-database signatures (Pfam, PROSITE, CDD, …). Gene Ontology (GO) terms describe molecular function, biological process, and cellular component in a controlled vocabulary. CATH places the structure in a hierarchical fold classification (Class/Architecture/Topology/Homologous-superfamily). The organism is the source species.

  · The contact map is a binary N×N matrix image: pixel (i, j) is dark where Cα_i and Cα_j are within 8 Å and |i−j|>4. Because the |i−j|>4 filter removes local helical contacts, off-diagonal stripes parallel to the main diagonal indicate parallel β-sheets; stripes perpendicular to it indicate antiparallel β-sheets. The Ramachandran plot scatters every residue's (φ, ψ) pair against the sterically allowed regions. The PAE heatmap renders the predicted-aligned-error matrix.

  · Six rendered views show the 3D structure from the faces of a cube — i.e. along ±x, ±y, ±z. Rendering representation is drawn randomly per protein from cartoon (secondary-structure ribbons), sticks (backbone bonds), or molecular surface; coloring is either N→C rainbow (blue at the N-terminus through red at the C-terminus) or one color per chain.